Protein AF-A0A8T3YQF3-F1 (afdb_monomer_lite)

Secondary structure (DSSP, 8-state):
------------SS-HHHHHHHHHHHHHT---PPPEEEEE--SB--TT-EEEEEEEEESPPTT-EEEEEEEPPTTEEEEEEEEESBSS-GGGSEEEEETTEEEEEEEBSSSEEEEEEEEEE-TT--SEEEEEEEEEETTEEEEEEEEEE-S-------------------------------THHHHHHHHHHHHHHHHHHHHH-TT--------------

Structure (mmCIF, N/CA/C/O backbone):
data_AF-A0A8T3YQF3-F1
#
_entry.id   AF-A0A8T3YQF3-F1
#
loop_
_atom_site.group_PDB
_atom_site.id
_atom_site.type_symbol
_atom_site.label_atom_id
_atom_site.label_alt_id
_atom_site.label_comp_id
_atom_site.label_asym_id
_atom_site.label_entity_id
_atom_site.label_seq_id
_atom_site.pdbx_PDB_ins_code
_atom_site.Cartn_x
_atom_site.Cartn_y
_atom_site.Cartn_z
_atom_site.occupancy
_atom_site.B_iso_or_equiv
_atom_site.auth_seq_id
_atom_site.auth_comp_id
_atom_site.auth_asym_id
_atom_site.auth_atom_id
_atom_site.pdbx_PDB_model_num
ATOM 1 N N . MET A 1 1 ? -67.983 -4.509 59.372 1.00 41.62 1 MET A N 1
ATOM 2 C CA . MET A 1 1 ? -67.754 -4.042 57.983 1.00 41.62 1 MET A CA 1
ATOM 3 C C . MET A 1 1 ? -66.301 -4.308 57.618 1.00 41.62 1 MET A C 1
ATOM 5 O O . MET A 1 1 ? -65.417 -3.648 58.146 1.00 41.62 1 MET A O 1
ATOM 9 N N . ASN A 1 2 ? -66.063 -5.339 56.804 1.00 38.28 2 ASN A N 1
ATOM 10 C CA . ASN A 1 2 ? -64.730 -5.829 56.442 1.00 38.28 2 ASN A CA 1
ATOM 11 C C . ASN A 1 2 ? -64.135 -4.989 55.302 1.00 38.28 2 ASN A C 1
ATOM 13 O O . ASN A 1 2 ? -64.763 -4.847 54.256 1.00 38.28 2 ASN A O 1
ATOM 17 N N . LYS A 1 3 ? -62.929 -4.442 55.498 1.00 48.72 3 LYS A N 1
ATOM 18 C CA . LYS A 1 3 ? -62.150 -3.764 54.451 1.00 48.72 3 LYS A CA 1
ATOM 19 C C . LYS A 1 3 ? -61.110 -4.728 53.886 1.00 48.72 3 LYS A C 1
ATOM 21 O O . LYS A 1 3 ? -60.060 -4.941 54.485 1.00 48.72 3 LYS A O 1
ATOM 26 N N . THR A 1 4 ? -61.402 -5.278 52.717 1.00 52.03 4 THR A N 1
ATOM 27 C CA . THR A 1 4 ? -60.487 -6.119 51.941 1.00 52.03 4 THR A CA 1
ATOM 28 C C . THR A 1 4 ? -59.467 -5.223 51.232 1.00 52.03 4 THR A C 1
ATOM 30 O O . THR A 1 4 ? -59.795 -4.512 50.287 1.00 52.03 4 THR A O 1
ATOM 33 N N . GLN A 1 5 ? -58.225 -5.212 51.718 1.00 51.28 5 GLN A N 1
ATOM 34 C CA . GLN A 1 5 ? -57.096 -4.525 51.086 1.00 51.28 5 GLN A CA 1
ATOM 35 C C . GLN A 1 5 ? -56.577 -5.373 49.914 1.00 51.28 5 GLN A C 1
ATOM 37 O O . GLN A 1 5 ? -55.831 -6.330 50.117 1.00 51.28 5 GLN A O 1
ATOM 42 N N . GLN A 1 6 ? -56.970 -5.037 48.683 1.00 48.12 6 GLN A N 1
ATOM 43 C CA . GLN A 1 6 ? -56.353 -5.595 47.477 1.00 48.12 6 GLN A CA 1
ATOM 44 C C . GLN A 1 6 ? -54.963 -4.983 47.278 1.00 48.12 6 GLN A C 1
ATOM 46 O O . GLN A 1 6 ? -54.799 -3.858 46.807 1.00 48.12 6 GLN A O 1
ATOM 51 N N . LYS A 1 7 ? -53.942 -5.750 47.650 1.00 49.69 7 LYS A N 1
ATOM 52 C CA . LYS A 1 7 ? -52.535 -5.450 47.393 1.00 49.69 7 LYS A CA 1
ATOM 53 C C . LYS A 1 7 ? -52.233 -5.834 45.935 1.00 49.69 7 LYS A C 1
ATOM 55 O O . LYS A 1 7 ? -51.906 -6.984 45.661 1.00 49.69 7 LYS A O 1
ATOM 60 N N . LEU A 1 8 ? -52.388 -4.897 44.992 1.00 47.47 8 LEU A N 1
ATOM 61 C CA . LEU A 1 8 ? -51.958 -5.098 43.600 1.00 47.47 8 LEU A CA 1
ATOM 62 C C . LEU A 1 8 ? -50.426 -5.176 43.549 1.00 47.47 8 LEU A C 1
ATOM 64 O O . LEU A 1 8 ? -49.725 -4.164 43.555 1.00 47.47 8 LEU A O 1
ATOM 68 N N . GLY A 1 9 ? -49.906 -6.400 43.529 1.00 47.50 9 GLY A N 1
ATOM 69 C CA . GLY A 1 9 ? -48.505 -6.678 43.257 1.00 47.50 9 GLY A CA 1
ATOM 70 C C . GLY A 1 9 ? -48.204 -6.491 41.773 1.00 47.50 9 GLY A C 1
ATOM 71 O O . GLY A 1 9 ? -48.354 -7.426 40.996 1.00 47.50 9 GLY A O 1
ATOM 72 N N . PHE A 1 10 ? -47.727 -5.308 41.383 1.00 50.53 10 PHE A N 1
ATOM 73 C CA . PHE A 1 10 ? -47.028 -5.109 40.108 1.00 50.53 10 PHE A CA 1
ATOM 74 C C . PHE A 1 10 ? -45.610 -5.683 40.218 1.00 50.53 10 PHE A C 1
ATOM 76 O O . PHE A 1 10 ? -44.610 -4.968 40.250 1.00 50.53 10 PHE A O 1
ATOM 83 N N . ALA A 1 11 ? -45.522 -7.004 40.348 1.00 47.44 11 ALA A N 1
ATOM 84 C CA . ALA A 1 11 ? -44.266 -7.709 40.206 1.00 47.44 11 ALA A CA 1
ATOM 85 C C . ALA A 1 11 ? -43.885 -7.707 38.719 1.00 47.44 11 ALA A C 1
ATOM 87 O O . ALA A 1 11 ? -44.471 -8.426 37.921 1.00 47.44 11 ALA A O 1
ATOM 88 N N . SER A 1 12 ? -42.891 -6.884 38.369 1.00 55.56 12 SER A N 1
ATOM 89 C CA . SER A 1 12 ? -41.853 -7.248 37.396 1.00 55.56 12 SER A CA 1
ATOM 90 C C . SER A 1 12 ? -42.368 -7.856 36.076 1.00 55.56 12 SER A C 1
ATOM 92 O O . SER A 1 12 ? -42.046 -8.993 35.743 1.00 55.56 12 SER A O 1
ATOM 94 N N . LEU A 1 13 ? -43.139 -7.091 35.300 1.00 55.72 13 LEU A N 1
ATOM 95 C CA . LEU A 1 13 ? -43.677 -7.536 34.002 1.00 55.72 13 LEU A CA 1
ATOM 96 C C . LEU A 1 13 ? -42.639 -7.632 32.873 1.00 55.72 13 LEU A C 1
ATOM 98 O O . LEU A 1 13 ? -42.961 -8.120 31.795 1.00 55.72 13 LEU A O 1
ATOM 102 N N . PHE A 1 14 ? -41.394 -7.221 33.112 1.00 53.16 14 PHE A N 1
ATOM 103 C CA . PHE A 1 14 ? -40.298 -7.499 32.192 1.00 53.16 14 PHE A CA 1
ATOM 104 C C . PHE A 1 14 ? -39.447 -8.618 32.776 1.00 53.16 14 PHE A C 1
ATOM 106 O O . PHE A 1 14 ? -38.825 -8.421 33.827 1.00 53.16 14 PHE A O 1
ATOM 113 N N . PRO A 1 15 ? -39.411 -9.802 32.142 1.00 59.16 15 PRO A N 1
ATOM 114 C CA . PRO A 1 15 ? -38.512 -10.839 32.595 1.00 59.16 15 PRO A CA 1
ATOM 115 C C . PRO A 1 15 ? -37.093 -10.281 32.465 1.00 59.16 15 PRO A C 1
ATOM 117 O O . PRO A 1 15 ? -36.740 -9.685 31.449 1.00 59.16 15 PRO A O 1
ATOM 120 N N . LYS A 1 16 ? -36.276 -10.431 33.513 1.00 60.66 16 LYS A N 1
ATOM 121 C CA . LYS A 1 16 ? -34.880 -9.948 33.538 1.00 60.66 16 LYS A CA 1
ATOM 122 C C . LYS A 1 16 ? -34.076 -10.427 32.315 1.00 60.66 16 LYS A C 1
ATOM 124 O O . LYS A 1 16 ? -33.127 -9.763 31.910 1.00 60.66 16 LYS A O 1
ATOM 129 N N . SER A 1 17 ? -34.501 -11.532 31.699 1.00 61.09 17 SER A N 1
ATOM 130 C CA . SER A 1 17 ? -33.972 -12.053 30.439 1.00 61.09 17 SER A CA 1
ATOM 131 C C . SER A 1 17 ? -34.161 -11.113 29.243 1.00 61.09 17 SER A C 1
ATOM 133 O O . SER A 1 17 ? -33.291 -11.081 28.385 1.00 61.09 17 SER A O 1
ATOM 135 N N . LEU A 1 18 ? -35.224 -10.303 29.184 1.00 68.69 18 LEU A N 1
ATOM 136 C CA . LEU A 1 18 ? -35.470 -9.388 28.063 1.00 68.69 18 LEU A CA 1
ATOM 137 C C . LEU A 1 18 ? -34.519 -8.184 28.086 1.00 68.69 18 LEU A C 1
ATOM 139 O O . LEU A 1 18 ? -34.015 -7.777 27.044 1.00 68.69 18 LEU A O 1
ATOM 143 N N . ILE A 1 19 ? -34.213 -7.660 29.278 1.00 68.06 19 ILE A N 1
ATOM 144 C CA . ILE A 1 19 ? -33.204 -6.603 29.455 1.00 68.06 19 ILE A CA 1
ATOM 145 C C . ILE A 1 19 ? -31.811 -7.156 29.133 1.00 68.06 19 ILE A C 1
ATOM 147 O O . ILE A 1 19 ? -31.051 -6.509 28.417 1.00 68.06 19 ILE A O 1
ATOM 151 N N . ALA A 1 20 ? -31.497 -8.373 29.590 1.00 69.94 20 ALA A N 1
ATOM 152 C CA . ALA A 1 20 ? -30.239 -9.036 29.252 1.00 69.94 20 ALA A CA 1
ATOM 153 C C . ALA A 1 20 ? -30.100 -9.270 27.734 1.00 69.94 20 ALA A C 1
ATOM 155 O O . ALA A 1 20 ? -29.054 -8.960 27.171 1.00 69.94 20 ALA A O 1
ATOM 156 N N . SER A 1 21 ? -31.158 -9.720 27.048 1.00 70.38 21 SER A N 1
ATOM 157 C CA . SER A 1 21 ? -31.158 -9.875 25.587 1.00 70.38 21 SER A CA 1
ATOM 158 C C . SER A 1 21 ? -30.990 -8.551 24.845 1.00 70.38 21 SER A C 1
ATOM 160 O O . SER A 1 21 ? -30.268 -8.518 23.854 1.00 70.38 21 SER A O 1
ATOM 162 N N . LEU A 1 22 ? -31.604 -7.459 25.311 1.00 71.94 22 LEU A N 1
ATOM 163 C CA . LEU A 1 22 ? -31.463 -6.151 24.665 1.00 71.94 22 LEU A CA 1
ATOM 164 C C . LEU A 1 22 ? -30.037 -5.598 24.806 1.00 71.94 22 LEU A C 1
ATOM 166 O O . LEU A 1 22 ? -29.499 -5.034 23.859 1.00 71.94 22 LEU A O 1
ATOM 170 N N . VAL A 1 23 ? -29.407 -5.801 25.968 1.00 71.94 23 VAL A N 1
ATOM 171 C CA . VAL A 1 23 ? -28.010 -5.408 26.208 1.00 71.94 23 VAL A CA 1
ATOM 172 C C . VAL A 1 23 ? -27.056 -6.248 25.358 1.00 71.94 23 VAL A C 1
ATOM 174 O O . VAL A 1 23 ? -26.170 -5.687 24.724 1.00 71.94 23 VAL A O 1
ATOM 177 N N . VAL A 1 24 ? -27.264 -7.565 25.260 1.00 70.06 24 VAL A N 1
ATOM 178 C CA . VAL A 1 24 ? -26.459 -8.434 24.382 1.00 70.06 24 VAL A CA 1
ATOM 179 C C . VAL A 1 24 ? -26.627 -8.051 22.907 1.00 70.06 24 VAL A C 1
ATOM 181 O O . VAL A 1 24 ? -25.637 -8.003 22.183 1.00 70.06 24 VAL A O 1
ATOM 184 N N . LEU A 1 25 ? -27.840 -7.707 22.462 1.00 69.69 25 LEU A N 1
ATOM 185 C CA . LEU A 1 25 ? -28.097 -7.264 21.086 1.00 69.69 25 LEU A CA 1
ATOM 186 C C . LEU A 1 25 ? -27.442 -5.904 20.779 1.00 69.69 25 LEU A C 1
ATOM 188 O O . LEU A 1 25 ? -26.914 -5.712 19.688 1.00 69.69 25 LEU A O 1
ATOM 192 N N . LEU A 1 26 ? -27.432 -4.979 21.745 1.00 61.78 26 LEU A N 1
ATOM 193 C CA . LEU A 1 26 ? -26.769 -3.677 21.614 1.00 61.78 26 LEU A CA 1
ATOM 194 C C . LEU A 1 26 ? -25.237 -3.812 21.589 1.00 61.78 26 LEU A C 1
ATOM 196 O O . LEU A 1 26 ? -24.573 -3.092 20.850 1.00 61.78 26 LEU A O 1
ATOM 200 N N . ILE A 1 27 ? -24.685 -4.765 22.347 1.00 60.88 27 ILE A N 1
ATOM 201 C CA . ILE A 1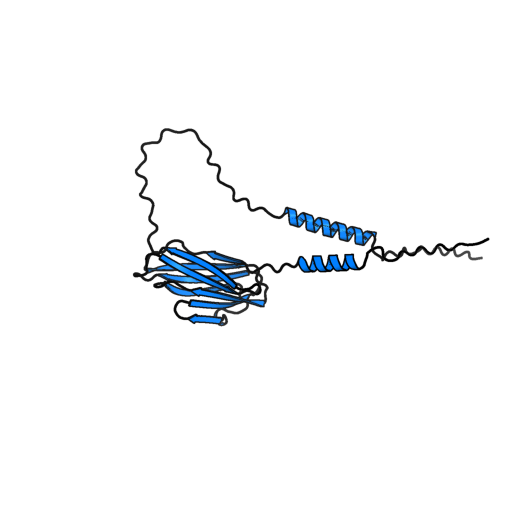 27 ? -23.256 -5.109 22.313 1.00 60.88 27 ILE A CA 1
ATOM 202 C C . ILE A 1 27 ? -22.892 -5.768 20.972 1.00 60.88 27 ILE A C 1
ATOM 204 O O . ILE A 1 27 ? -21.849 -5.451 20.408 1.00 60.88 27 ILE A O 1
ATOM 208 N N . LEU A 1 28 ? -23.764 -6.613 20.407 1.00 56.97 28 LEU A N 1
ATOM 209 C CA . LEU A 1 28 ? -23.565 -7.203 19.074 1.00 56.97 28 LEU A CA 1
ATOM 210 C C . LEU A 1 28 ? -23.638 -6.175 17.931 1.00 56.97 28 LEU A C 1
ATOM 212 O O . LEU A 1 28 ? -23.048 -6.401 16.878 1.00 56.97 28 LEU A O 1
ATOM 216 N N . ALA A 1 29 ? -24.349 -5.059 18.118 1.00 56.66 29 ALA A N 1
ATOM 217 C CA . ALA A 1 29 ? -24.485 -4.011 17.106 1.00 56.66 29 ALA A CA 1
ATOM 218 C C . ALA A 1 29 ? -23.262 -3.080 17.011 1.00 56.66 29 ALA A C 1
ATOM 220 O O . ALA A 1 29 ? -23.131 -2.354 16.027 1.00 56.66 29 ALA A O 1
ATOM 221 N N . MET A 1 30 ? -22.335 -3.125 17.977 1.00 56.22 30 MET A N 1
ATOM 222 C CA . MET A 1 30 ? -21.026 -2.464 17.877 1.00 56.22 30 MET A CA 1
ATOM 223 C C . MET A 1 30 ? -20.060 -3.298 17.026 1.00 56.22 30 MET A C 1
ATOM 225 O O . MET A 1 30 ? -18.940 -3.588 17.444 1.00 56.22 30 MET A O 1
ATOM 229 N N . ALA A 1 31 ? -20.510 -3.733 15.846 1.00 54.44 31 ALA A N 1
ATOM 230 C CA . ALA A 1 31 ? -19.662 -4.437 14.900 1.00 54.44 31 ALA A CA 1
ATOM 231 C C . ALA A 1 31 ? -18.450 -3.549 14.599 1.00 54.44 31 ALA A C 1
ATOM 233 O O . ALA A 1 31 ? -18.588 -2.475 14.012 1.00 54.44 31 ALA A O 1
ATOM 234 N N . ALA A 1 32 ? -17.273 -3.981 15.053 1.00 58.56 32 ALA A N 1
ATOM 235 C CA . ALA A 1 32 ? -16.017 -3.360 14.685 1.00 58.56 32 ALA A CA 1
ATOM 236 C C . ALA A 1 32 ? -15.948 -3.370 13.155 1.00 58.56 32 ALA A C 1
ATOM 238 O O . ALA A 1 32 ? -15.904 -4.434 12.538 1.00 58.56 32 ALA A O 1
ATOM 239 N N . SER A 1 33 ? -16.015 -2.194 12.534 1.00 60.22 33 SER A N 1
ATOM 240 C CA . SER A 1 33 ? -15.771 -2.077 11.103 1.00 60.22 33 SER A CA 1
ATOM 241 C C . SER A 1 33 ? -14.358 -2.580 10.843 1.00 60.22 33 SER A C 1
ATOM 243 O O . SER A 1 33 ? -13.407 -2.066 11.437 1.00 60.22 33 SER A O 1
ATOM 245 N N . ALA A 1 34 ? -14.226 -3.613 10.013 1.00 73.31 34 ALA A N 1
ATOM 246 C CA . ALA A 1 34 ? -12.915 -4.093 9.621 1.00 73.31 34 ALA A CA 1
ATOM 247 C C . ALA A 1 34 ? -12.191 -3.027 8.802 1.00 73.31 34 ALA A C 1
ATOM 249 O O . ALA A 1 34 ? -12.837 -2.309 8.025 1.00 73.31 34 ALA A O 1
ATOM 250 N N . ALA A 1 35 ? -10.870 -2.913 8.970 1.00 84.31 35 ALA A N 1
ATOM 251 C CA . ALA A 1 35 ? -10.117 -1.983 8.157 1.00 84.31 35 ALA A CA 1
ATOM 252 C C . ALA A 1 35 ? -10.253 -2.423 6.697 1.00 84.31 35 ALA A C 1
ATOM 254 O O . ALA A 1 35 ? -9.947 -3.555 6.325 1.00 84.31 35 ALA A O 1
ATOM 255 N N . THR A 1 36 ? -10.765 -1.527 5.866 1.00 89.62 36 THR A N 1
ATOM 256 C CA . THR A 1 36 ? -10.887 -1.742 4.429 1.00 89.62 36 THR A CA 1
ATOM 257 C C . THR A 1 36 ? -9.743 -1.020 3.750 1.00 89.62 36 THR A C 1
ATOM 259 O O . THR A 1 36 ? -9.543 0.176 3.971 1.00 89.62 36 THR A O 1
ATOM 262 N N . VAL A 1 37 ? -9.004 -1.745 2.917 1.00 94.19 37 VAL A N 1
ATOM 263 C CA . VAL A 1 37 ? -7.913 -1.201 2.112 1.00 94.19 37 VAL A CA 1
ATOM 264 C C . VAL A 1 37 ? -8.346 -1.202 0.656 1.00 94.19 37 VAL A C 1
ATOM 266 O O . VAL A 1 37 ? -8.760 -2.227 0.120 1.00 94.19 37 VAL A O 1
ATOM 269 N N . SER A 1 38 ? -8.233 -0.047 0.011 1.00 95.50 38 SER A N 1
ATOM 270 C CA . SER A 1 38 ? -8.397 0.092 -1.434 1.00 95.50 38 SER A CA 1
ATOM 271 C C . SER A 1 38 ? -7.085 0.555 -2.050 1.00 95.50 38 SER A C 1
ATOM 273 O O . SER A 1 38 ? -6.432 1.459 -1.526 1.00 95.50 38 SER A O 1
ATOM 275 N N . ARG A 1 39 ? -6.686 -0.080 -3.151 1.00 97.12 39 ARG A N 1
ATOM 276 C CA . ARG A 1 39 ? -5.462 0.242 -3.884 1.00 97.12 39 ARG A CA 1
ATOM 277 C C . ARG A 1 39 ? -5.806 0.935 -5.200 1.00 97.12 39 ARG A C 1
ATOM 279 O O . ARG A 1 39 ? -6.660 0.472 -5.952 1.00 97.12 39 ARG A O 1
ATOM 286 N N . SER A 1 40 ? -5.087 2.010 -5.497 1.00 97.94 40 SER A N 1
ATOM 287 C CA . SER A 1 40 ? -5.029 2.648 -6.809 1.00 97.94 40 SER A CA 1
ATOM 288 C C . SER A 1 40 ? -3.612 2.529 -7.359 1.00 97.94 40 SER A C 1
ATOM 290 O O . SER A 1 40 ? -2.649 2.884 -6.679 1.00 97.94 40 SER A O 1
ATOM 292 N N . ALA A 1 41 ? -3.483 2.008 -8.575 1.00 97.19 41 ALA A N 1
ATOM 293 C CA . ALA A 1 41 ? -2.219 1.854 -9.281 1.00 97.19 41 ALA A CA 1
ATOM 294 C C . ALA A 1 41 ? -2.450 2.042 -10.791 1.00 97.19 41 ALA A C 1
ATOM 296 O O . ALA A 1 41 ? -3.543 1.745 -11.283 1.00 97.19 41 ALA A O 1
ATOM 297 N N . PRO A 1 42 ? -1.453 2.527 -11.549 1.00 96.38 42 PRO A N 1
ATOM 298 C CA . PRO A 1 42 ? -1.548 2.589 -13.000 1.00 96.38 42 PRO A CA 1
ATOM 299 C C . PRO A 1 42 ? -1.631 1.180 -13.587 1.00 96.38 42 PRO A C 1
ATOM 301 O O . PRO A 1 42 ? -0.937 0.269 -13.151 1.00 96.38 42 PRO A O 1
ATOM 304 N N . GLN A 1 43 ? -2.454 1.015 -14.619 1.00 95.12 43 GLN A N 1
ATOM 305 C CA . GLN A 1 43 ? -2.584 -0.261 -15.325 1.00 95.12 43 GLN A CA 1
ATOM 306 C C . GLN A 1 43 ? -1.400 -0.528 -16.274 1.00 95.12 43 GLN A C 1
ATOM 308 O O . GLN A 1 43 ? -1.037 -1.680 -16.511 1.00 95.12 43 GLN A O 1
ATOM 313 N N . TYR A 1 44 ? -0.795 0.541 -16.803 1.00 94.88 44 TYR A N 1
ATOM 314 C CA . TYR A 1 44 ? 0.307 0.499 -17.764 1.00 94.88 44 TYR A CA 1
ATOM 315 C C . TYR A 1 44 ? 1.389 1.503 -17.373 1.00 94.88 44 TYR A C 1
ATOM 317 O O . TYR A 1 44 ? 1.069 2.639 -17.013 1.00 94.88 44 TYR A O 1
ATOM 325 N N . ILE A 1 45 ? 2.652 1.101 -17.492 1.00 95.44 45 ILE A N 1
ATOM 326 C CA . ILE A 1 45 ? 3.834 1.954 -17.339 1.00 95.44 45 ILE A CA 1
ATOM 327 C C . ILE A 1 45 ? 4.871 1.538 -18.378 1.00 95.44 45 ILE A C 1
ATOM 329 O O . ILE A 1 45 ? 5.063 0.356 -18.622 1.00 95.44 45 ILE A O 1
ATOM 333 N N . LEU A 1 46 ? 5.581 2.496 -18.966 1.00 93.88 46 LEU A N 1
ATOM 334 C CA . LEU A 1 46 ? 6.723 2.191 -19.828 1.00 93.88 46 LEU A CA 1
ATOM 335 C C . LEU A 1 46 ? 7.960 1.800 -18.998 1.00 93.88 46 LEU A C 1
ATOM 337 O O . LEU A 1 46 ? 8.240 2.466 -17.997 1.00 93.88 46 LEU A O 1
ATOM 341 N N . PRO A 1 47 ? 8.746 0.795 -19.421 1.00 95.56 47 PRO A N 1
ATOM 342 C CA . PRO A 1 47 ? 10.078 0.560 -18.868 1.00 95.56 47 PRO A CA 1
ATOM 343 C C . PRO A 1 47 ? 10.924 1.846 -18.879 1.00 95.56 47 PRO A C 1
ATOM 345 O O . PRO A 1 47 ? 10.902 2.603 -19.848 1.00 95.56 47 PRO A O 1
ATOM 348 N N . GLY A 1 48 ? 11.640 2.118 -17.788 1.00 94.75 48 GLY A N 1
ATOM 349 C CA . GLY A 1 48 ? 12.395 3.356 -17.553 1.00 94.75 48 GLY A CA 1
ATOM 350 C C . GLY A 1 48 ? 11.599 4.497 -16.903 1.00 94.75 48 GLY A C 1
ATOM 351 O O . GLY A 1 48 ? 12.194 5.501 -16.516 1.00 94.75 48 GLY A O 1
ATOM 352 N N . ASN A 1 49 ? 10.277 4.363 -16.745 1.00 96.94 49 ASN A N 1
ATOM 353 C CA . ASN A 1 49 ? 9.437 5.390 -16.126 1.00 96.94 49 ASN A CA 1
ATOM 354 C C . ASN A 1 49 ? 9.044 5.049 -14.683 1.00 96.94 49 ASN A C 1
ATOM 356 O O . ASN A 1 49 ? 9.161 3.916 -14.209 1.00 96.94 49 ASN A O 1
ATOM 360 N N . SER A 1 50 ? 8.543 6.069 -13.980 1.00 97.75 50 SER A N 1
ATOM 361 C CA . SER A 1 50 ? 8.012 5.931 -12.625 1.00 97.75 50 SER A CA 1
ATOM 362 C C . SER A 1 50 ? 6.487 5.833 -12.589 1.00 97.75 50 SER A C 1
ATOM 364 O O . SER A 1 50 ? 5.786 6.480 -13.366 1.00 97.75 50 SER A O 1
ATOM 366 N N . GLY A 1 51 ? 5.980 5.050 -11.641 1.00 97.44 51 GLY A N 1
ATOM 367 C CA . GLY A 1 51 ? 4.570 4.939 -11.287 1.00 97.44 51 GLY A CA 1
ATOM 368 C C . GLY A 1 51 ? 4.301 5.361 -9.850 1.00 97.44 51 GLY A C 1
ATOM 369 O O . GLY A 1 51 ? 5.222 5.532 -9.052 1.00 97.44 51 GLY A O 1
ATOM 370 N N . THR A 1 52 ? 3.023 5.515 -9.510 1.00 98.50 52 THR A N 1
ATOM 371 C CA . THR A 1 52 ? 2.566 5.792 -8.141 1.00 98.50 52 THR A CA 1
ATOM 372 C C . THR A 1 52 ? 1.510 4.775 -7.740 1.00 98.50 52 THR A C 1
ATOM 374 O O . THR A 1 52 ? 0.591 4.511 -8.512 1.00 98.50 52 THR A O 1
ATOM 377 N N . VAL A 1 53 ? 1.636 4.217 -6.540 1.00 98.62 53 VAL A N 1
ATOM 378 C CA . VAL A 1 53 ? 0.597 3.404 -5.903 1.00 98.62 53 VAL A CA 1
ATOM 379 C C . VAL A 1 53 ? 0.104 4.133 -4.667 1.00 98.62 53 VAL A C 1
ATOM 381 O O . VAL A 1 53 ? 0.903 4.622 -3.867 1.00 98.62 53 VAL A O 1
ATOM 384 N N . THR A 1 54 ? -1.213 4.178 -4.503 1.00 98.62 54 THR A N 1
ATOM 385 C CA . THR A 1 54 ? -1.875 4.761 -3.338 1.00 98.62 54 THR A CA 1
ATOM 386 C C . THR A 1 54 ? -2.798 3.731 -2.709 1.00 98.62 54 THR A C 1
ATOM 388 O O . THR A 1 54 ? -3.678 3.189 -3.375 1.00 98.62 54 THR A O 1
ATOM 391 N N . PHE A 1 55 ? -2.627 3.500 -1.413 1.00 98.38 55 PHE A N 1
ATOM 392 C CA . PHE A 1 55 ? -3.565 2.766 -0.579 1.00 98.38 55 PHE A CA 1
ATOM 393 C C . PHE A 1 55 ? -4.382 3.750 0.239 1.00 98.38 55 PHE A C 1
ATOM 395 O O . PHE A 1 55 ? -3.811 4.502 1.028 1.00 98.38 55 PHE A O 1
ATOM 402 N N . ALA A 1 56 ? -5.700 3.719 0.081 1.00 97.69 56 ALA A N 1
ATOM 403 C CA . ALA A 1 56 ? -6.625 4.370 0.996 1.00 97.69 56 ALA A CA 1
ATOM 404 C C . ALA A 1 56 ? -7.153 3.324 1.981 1.00 97.69 56 ALA A C 1
ATOM 406 O O . ALA A 1 56 ? -7.767 2.333 1.573 1.00 97.69 56 ALA A O 1
ATOM 407 N N . ILE A 1 57 ? -6.878 3.547 3.265 1.00 95.75 57 ILE A N 1
ATOM 408 C CA . ILE A 1 57 ? -7.260 2.671 4.367 1.00 95.75 57 ILE A CA 1
ATOM 409 C C . ILE A 1 57 ? -8.340 3.379 5.183 1.00 95.75 57 ILE A C 1
ATOM 411 O O . ILE A 1 57 ? -8.175 4.536 5.566 1.00 95.75 57 ILE A O 1
ATOM 415 N N . THR A 1 58 ? -9.446 2.693 5.446 1.00 94.06 58 THR A N 1
ATOM 416 C CA . THR A 1 58 ? -10.593 3.209 6.213 1.00 94.06 58 THR A CA 1
ATOM 417 C C . THR A 1 58 ? -11.041 2.193 7.251 1.00 94.06 58 THR A C 1
ATOM 419 O O . THR A 1 58 ? -10.848 1.001 7.038 1.00 94.06 58 THR A O 1
ATOM 422 N N . GLY A 1 59 ? -11.684 2.628 8.334 1.00 90.31 59 GLY A N 1
ATOM 423 C CA . GLY A 1 59 ? -12.157 1.732 9.397 1.00 90.31 59 GLY A CA 1
ATOM 424 C C . GLY A 1 59 ? -11.072 1.347 10.406 1.00 90.31 59 GLY A C 1
ATOM 425 O O . GLY A 1 59 ? -11.251 0.396 11.164 1.00 90.31 59 GLY A O 1
ATOM 426 N N . LEU A 1 60 ? -9.954 2.078 10.423 1.00 90.44 60 LEU A N 1
ATOM 427 C CA . LEU A 1 60 ? -8.986 2.010 11.520 1.00 90.44 60 LEU A CA 1
ATOM 428 C C . LEU A 1 60 ? -9.628 2.608 12.776 1.00 90.44 60 LEU A C 1
ATOM 430 O O . LEU A 1 60 ? -10.503 3.456 12.657 1.00 90.44 60 LEU A O 1
ATOM 434 N N . ALA A 1 61 ? -9.219 2.201 13.977 1.00 88.25 61 ALA A N 1
ATOM 435 C CA . ALA A 1 61 ? -9.492 3.027 15.152 1.00 88.25 61 ALA A CA 1
ATOM 436 C C . ALA A 1 61 ? -8.256 3.867 15.482 1.00 88.25 61 ALA A C 1
ATOM 438 O O . ALA A 1 61 ? -7.124 3.377 15.453 1.00 88.25 61 ALA A O 1
ATOM 439 N N . GLY A 1 62 ? -8.464 5.136 15.833 1.00 91.88 62 GLY A N 1
ATOM 440 C CA . GLY A 1 62 ? -7.372 6.007 16.256 1.00 91.88 62 GLY A CA 1
ATOM 441 C C . GLY A 1 62 ? -6.586 5.400 17.426 1.00 91.88 62 GLY A C 1
ATOM 442 O O . GLY A 1 62 ? -7.137 5.125 18.488 1.00 91.88 62 GLY A O 1
ATOM 443 N N . GLY A 1 63 ? -5.273 5.238 17.258 1.00 91.31 63 GLY A N 1
ATOM 444 C CA . GLY A 1 63 ? -4.391 4.584 18.229 1.00 91.31 63 GLY A CA 1
ATOM 445 C C . GLY A 1 63 ? -4.091 3.112 17.955 1.00 91.31 63 GLY A C 1
ATOM 446 O O . GLY A 1 63 ? -3.273 2.555 18.679 1.00 91.31 63 GLY A O 1
ATOM 447 N N . GLU A 1 64 ? -4.690 2.501 16.933 1.00 90.44 64 GLU A N 1
ATOM 448 C CA . GLU A 1 64 ? -4.343 1.144 16.500 1.00 90.44 64 GLU A CA 1
ATOM 449 C C . GLU A 1 64 ? -3.124 1.152 15.567 1.00 90.44 64 GLU A C 1
ATOM 451 O O . GLU A 1 64 ? -2.972 2.049 14.733 1.00 90.44 64 GLU A O 1
ATOM 456 N N . GLU A 1 65 ? -2.252 0.150 15.715 1.00 93.50 65 GLU A N 1
ATOM 457 C CA . GLU A 1 65 ? -1.144 -0.094 14.785 1.00 93.50 65 GLU A CA 1
ATOM 458 C C . GLU A 1 65 ? -1.681 -0.782 13.525 1.00 93.50 65 GLU A C 1
ATOM 460 O O . GLU A 1 65 ? -2.432 -1.756 13.599 1.00 93.50 65 GLU A O 1
ATOM 465 N N . PHE A 1 66 ? -1.284 -0.268 12.365 1.00 95.25 66 PHE A N 1
ATOM 466 C CA . PHE A 1 66 ? -1.563 -0.846 11.061 1.00 95.25 66 PHE A CA 1
ATOM 467 C C . PHE A 1 66 ? -0.247 -1.164 10.360 1.00 95.25 66 PHE A C 1
ATOM 469 O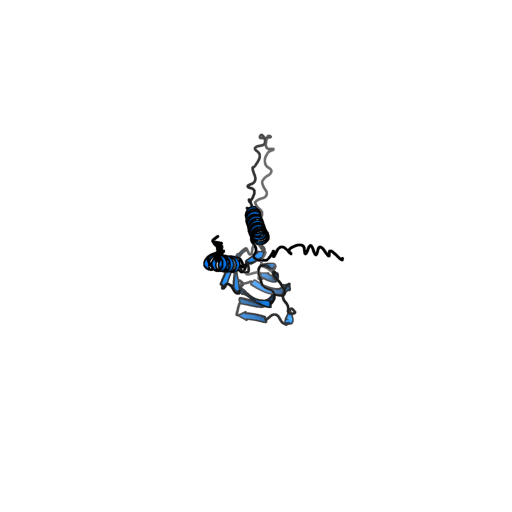 O . PHE A 1 66 ? 0.659 -0.326 10.311 1.00 95.25 66 PHE A O 1
ATOM 476 N N . THR A 1 67 ? -0.162 -2.357 9.774 1.00 96.56 67 THR A N 1
ATOM 477 C CA . THR A 1 67 ? 1.011 -2.800 9.020 1.00 96.56 67 THR A CA 1
ATOM 478 C C . THR A 1 67 ? 0.612 -3.173 7.603 1.00 96.56 67 THR A C 1
ATOM 480 O O . THR A 1 67 ? -0.295 -3.979 7.404 1.00 96.56 67 THR A O 1
ATOM 483 N N . LEU A 1 68 ? 1.343 -2.646 6.621 1.00 97.56 68 LEU A N 1
ATOM 484 C CA . LEU A 1 68 ? 1.260 -3.049 5.220 1.00 97.56 68 LEU A CA 1
ATOM 485 C C . LEU A 1 68 ? 2.641 -3.474 4.733 1.00 97.56 68 LEU A C 1
ATOM 487 O O . LEU A 1 68 ? 3.623 -2.773 4.963 1.00 97.56 68 LEU A O 1
ATOM 491 N N . GLU A 1 69 ? 2.705 -4.607 4.049 1.00 98.06 69 GLU A N 1
ATOM 492 C CA . GLU A 1 69 ? 3.878 -5.132 3.363 1.00 98.06 69 GLU A CA 1
ATOM 493 C C . GLU A 1 69 ? 3.574 -5.286 1.871 1.00 98.06 69 GLU A C 1
ATOM 495 O O . GLU A 1 69 ? 2.633 -5.973 1.495 1.00 98.06 69 GLU A O 1
ATOM 500 N N . GLU A 1 70 ? 4.383 -4.660 1.026 1.00 98.00 70 GLU A N 1
ATOM 501 C CA . GLU A 1 70 ? 4.313 -4.724 -0.428 1.00 98.00 70 GLU A CA 1
ATOM 502 C C . GLU A 1 70 ? 5.514 -5.498 -0.965 1.00 98.00 70 GLU A C 1
ATOM 504 O O . GLU A 1 70 ? 6.659 -5.111 -0.731 1.00 98.00 70 GLU A O 1
ATOM 509 N N . THR A 1 71 ? 5.271 -6.555 -1.736 1.00 98.50 71 THR A N 1
ATOM 510 C CA . THR A 1 71 ? 6.316 -7.217 -2.523 1.00 98.50 71 THR A CA 1
ATOM 511 C C . THR A 1 71 ? 6.274 -6.718 -3.957 1.00 98.50 71 THR A C 1
ATOM 513 O O . THR A 1 71 ? 5.289 -6.935 -4.663 1.00 98.50 71 THR A O 1
ATOM 516 N N . LEU A 1 72 ? 7.363 -6.077 -4.382 1.00 98.12 72 LEU A N 1
ATOM 517 C CA . LEU A 1 72 ? 7.524 -5.574 -5.742 1.00 98.12 72 LEU A CA 1
ATOM 518 C C . LEU A 1 72 ? 8.044 -6.674 -6.685 1.00 98.12 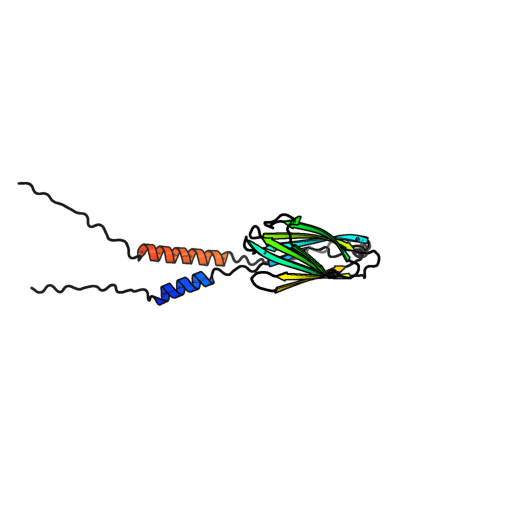72 LEU A C 1
ATOM 520 O O . LEU A 1 72 ? 8.846 -7.520 -6.259 1.00 98.12 72 LEU A O 1
ATOM 524 N N . PRO A 1 73 ? 7.629 -6.665 -7.964 1.00 97.69 73 PRO A N 1
ATOM 525 C CA . PRO A 1 73 ? 8.118 -7.614 -8.953 1.00 97.69 73 PRO A CA 1
ATOM 526 C C . PRO A 1 73 ? 9.572 -7.310 -9.343 1.00 97.69 73 PRO A C 1
ATOM 528 O O . PRO A 1 73 ? 10.104 -6.228 -9.084 1.00 97.69 73 PRO A O 1
ATOM 531 N N . SER A 1 74 ? 10.230 -8.277 -9.989 1.00 95.44 74 SER A N 1
ATOM 532 C CA . SER A 1 74 ? 11.585 -8.075 -10.516 1.00 95.44 74 SER A CA 1
ATOM 533 C C . SER A 1 74 ? 11.629 -6.897 -11.495 1.00 95.44 74 SER A C 1
ATOM 535 O O . SER A 1 74 ? 10.690 -6.685 -12.262 1.00 95.44 74 SER A O 1
ATOM 537 N N . GLY A 1 75 ? 12.721 -6.132 -11.468 1.00 95.12 75 GLY A N 1
ATOM 538 C CA . GLY A 1 75 ? 12.876 -4.932 -12.290 1.00 95.12 75 GLY A CA 1
ATOM 539 C C . GLY A 1 75 ? 12.114 -3.711 -11.768 1.00 95.12 75 GLY A C 1
ATOM 540 O O . GLY A 1 75 ? 12.175 -2.667 -12.402 1.00 95.12 75 GLY A O 1
ATOM 541 N N . VAL A 1 76 ? 11.433 -3.783 -10.618 1.00 98.06 76 VAL A N 1
ATOM 542 C CA . VAL A 1 76 ? 10.770 -2.624 -10.004 1.00 98.06 76 VAL A CA 1
ATOM 543 C C . VAL A 1 76 ? 11.465 -2.211 -8.713 1.00 98.06 76 VAL A C 1
ATOM 545 O O . VAL A 1 76 ? 11.745 -3.032 -7.842 1.00 98.06 76 VAL A O 1
ATOM 548 N N . THR A 1 77 ? 11.727 -0.911 -8.570 1.00 97.88 77 THR A N 1
ATOM 549 C CA . THR A 1 77 ? 12.382 -0.337 -7.388 1.00 97.88 77 THR A CA 1
ATOM 550 C C . THR A 1 77 ? 11.519 0.739 -6.746 1.00 97.88 77 THR A C 1
ATOM 552 O O . THR A 1 77 ? 11.136 1.703 -7.404 1.00 97.88 77 THR A O 1
ATOM 555 N N . LEU A 1 78 ? 11.273 0.623 -5.439 1.00 98.25 78 LEU A N 1
ATOM 556 C CA . LEU A 1 78 ? 10.637 1.681 -4.655 1.00 98.25 78 LEU A CA 1
ATOM 557 C C . LEU A 1 78 ? 11.543 2.916 -4.555 1.00 98.25 78 LEU A C 1
ATOM 559 O O . LEU A 1 78 ? 12.732 2.781 -4.261 1.00 98.25 78 LEU A O 1
ATOM 563 N N . LYS A 1 79 ? 10.985 4.114 -4.751 1.00 97.94 79 LYS A N 1
ATOM 564 C CA . LYS A 1 79 ? 11.731 5.382 -4.713 1.00 97.94 79 LYS A CA 1
ATOM 565 C C . LYS A 1 79 ? 11.386 6.221 -3.501 1.00 97.94 79 LYS A C 1
ATOM 567 O O . LYS A 1 79 ? 12.224 6.417 -2.625 1.00 97.94 79 LYS A O 1
ATOM 572 N N . THR A 1 80 ? 10.155 6.706 -3.432 1.00 97.88 80 THR A N 1
ATOM 573 C CA . THR A 1 80 ? 9.684 7.529 -2.317 1.00 97.88 80 THR A CA 1
ATOM 574 C C . THR A 1 80 ? 8.399 6.963 -1.753 1.00 97.88 80 THR A C 1
ATOM 576 O O . THR A 1 80 ? 7.677 6.237 -2.429 1.00 97.88 80 THR A O 1
ATOM 579 N N . TRP A 1 81 ? 8.112 7.297 -0.501 1.00 98.56 81 TRP A N 1
ATOM 580 C CA . TRP A 1 81 ? 6.846 6.975 0.135 1.00 98.56 81 TRP A CA 1
ATOM 581 C C . TRP A 1 81 ? 6.446 8.069 1.128 1.00 98.56 81 TRP A C 1
ATOM 583 O O . TRP A 1 81 ? 7.288 8.850 1.603 1.00 98.56 81 TRP A O 1
ATOM 593 N N . SER A 1 82 ? 5.154 8.122 1.426 1.00 98.25 82 SER A N 1
ATOM 594 C CA . SER A 1 82 ? 4.546 8.964 2.449 1.00 98.25 82 SER A CA 1
ATOM 595 C C . SER A 1 82 ? 3.335 8.265 3.055 1.00 98.25 82 SER A C 1
ATOM 597 O O . SER A 1 82 ? 2.633 7.510 2.382 1.00 98.25 82 SER A O 1
ATOM 599 N N . VAL A 1 83 ? 3.084 8.542 4.332 1.00 98.38 83 VAL A N 1
ATOM 600 C CA . VAL A 1 83 ? 1.848 8.157 5.012 1.00 98.38 83 VAL A CA 1
ATOM 601 C C . VAL A 1 83 ? 1.193 9.418 5.551 1.00 98.38 83 VAL A C 1
ATOM 603 O O . VAL A 1 83 ? 1.849 10.232 6.198 1.00 98.38 83 VAL A O 1
ATOM 606 N N . THR A 1 84 ? -0.099 9.579 5.294 1.00 98.12 84 THR A N 1
ATOM 607 C CA . THR A 1 84 ? -0.953 10.571 5.955 1.00 98.12 84 THR A CA 1
ATOM 608 C C . THR A 1 84 ? -1.959 9.861 6.850 1.00 98.12 84 THR A C 1
ATOM 610 O O . THR A 1 84 ? -2.389 8.753 6.536 1.00 98.12 84 THR A O 1
ATOM 613 N N . GLY A 1 85 ? -2.359 10.491 7.955 1.00 96.62 85 GLY A N 1
ATOM 614 C CA . GLY A 1 85 ? -3.244 9.857 8.942 1.00 96.62 85 GLY A CA 1
ATOM 615 C C . GLY A 1 85 ? -2.523 8.922 9.923 1.00 96.62 85 GLY A C 1
ATOM 616 O O . GLY A 1 85 ? -3.178 8.155 10.621 1.00 96.62 85 GLY A O 1
ATOM 617 N N . ALA A 1 86 ? -1.189 8.982 9.992 1.00 97.31 86 ALA A N 1
ATOM 618 C CA . ALA A 1 86 ? -0.420 8.434 11.109 1.00 97.31 86 ALA A CA 1
ATOM 619 C C . ALA A 1 86 ? -0.384 9.440 12.276 1.00 97.31 86 ALA A C 1
ATOM 621 O O . ALA A 1 86 ? -0.523 10.647 12.056 1.00 97.31 86 ALA A O 1
ATOM 622 N N . LYS A 1 87 ? -0.228 8.958 13.515 1.00 97.12 87 LYS A N 1
ATOM 623 C CA . LYS A 1 87 ? -0.000 9.817 14.693 1.00 97.12 87 LYS A CA 1
ATOM 624 C C . LYS A 1 87 ? 1.407 10.393 14.694 1.00 97.12 87 LYS A C 1
ATOM 626 O O . LYS A 1 87 ? 1.601 11.544 15.073 1.00 97.12 87 LYS A O 1
ATOM 631 N N . GLU A 1 88 ? 2.364 9.569 14.315 1.00 97.12 88 GLU A N 1
ATOM 632 C CA . GLU A 1 88 ? 3.776 9.895 14.280 1.00 97.12 88 GLU A CA 1
ATOM 633 C C . GLU A 1 88 ? 4.203 10.590 12.978 1.00 97.12 88 GLU A C 1
ATOM 635 O O . GLU A 1 88 ? 3.501 10.567 11.961 1.00 97.12 88 GLU A O 1
ATOM 640 N N . GLY A 1 89 ? 5.369 11.240 13.020 1.00 95.25 89 GLY A N 1
ATOM 641 C CA . GLY A 1 89 ? 5.992 11.825 11.838 1.00 95.25 89 GLY A CA 1
ATOM 642 C C . GLY A 1 89 ? 6.562 10.754 10.907 1.00 95.25 89 GLY A C 1
ATOM 643 O O . GLY A 1 89 ? 6.743 9.601 11.289 1.00 95.25 89 GLY A O 1
ATOM 644 N N . LYS A 1 90 ? 6.894 11.141 9.669 1.00 93.94 90 LYS A N 1
ATOM 645 C CA . LYS A 1 90 ? 7.431 10.216 8.655 1.00 93.94 90 LYS A CA 1
ATOM 646 C C . LYS A 1 90 ? 8.649 9.422 9.147 1.00 93.94 90 LYS A C 1
ATOM 648 O O . LYS A 1 90 ? 8.742 8.237 8.842 1.00 93.94 90 LYS A O 1
ATOM 653 N N . ASP A 1 91 ? 9.555 10.060 9.880 1.00 96.00 91 ASP A N 1
ATOM 654 C CA . ASP A 1 91 ? 10.812 9.439 10.319 1.00 96.00 91 ASP A CA 1
ATOM 655 C C . ASP A 1 91 ? 10.618 8.419 11.455 1.00 96.00 91 ASP A C 1
ATOM 657 O O . ASP A 1 91 ? 11.478 7.569 11.672 1.00 96.00 91 ASP A O 1
ATOM 661 N N . ASP A 1 92 ? 9.464 8.456 12.125 1.00 97.19 92 ASP A N 1
ATOM 662 C CA . ASP A 1 92 ? 9.099 7.553 13.221 1.00 97.19 92 ASP A CA 1
ATOM 663 C C . ASP A 1 92 ? 8.295 6.331 12.741 1.00 97.19 92 ASP A C 1
ATOM 665 O O . ASP A 1 92 ? 8.092 5.371 13.490 1.00 97.19 92 ASP A O 1
ATOM 669 N N . ILE A 1 93 ? 7.839 6.337 11.483 1.00 97.88 93 ILE A N 1
ATOM 670 C CA . ILE A 1 93 ? 7.153 5.192 10.881 1.00 97.88 93 ILE A CA 1
ATOM 671 C C . ILE A 1 93 ? 8.153 4.052 10.726 1.00 97.88 93 ILE A C 1
ATOM 673 O O . ILE A 1 93 ? 9.173 4.161 10.037 1.00 97.88 93 ILE A O 1
ATOM 677 N N . LYS A 1 94 ? 7.827 2.905 11.322 1.00 98.00 94 LYS A N 1
ATOM 678 C CA . LYS A 1 94 ? 8.679 1.720 11.246 1.00 98.00 94 LYS A CA 1
ATOM 679 C C . LYS A 1 94 ? 8.664 1.197 9.818 1.00 98.00 94 LYS A C 1
ATOM 681 O O . LYS A 1 94 ? 7.613 0.813 9.298 1.00 98.00 94 LYS A O 1
ATOM 686 N N . THR A 1 95 ? 9.839 1.120 9.204 1.00 97.81 95 THR A N 1
ATOM 687 C CA . THR A 1 95 ? 10.001 0.507 7.885 1.00 97.81 95 THR A CA 1
ATOM 688 C C . THR A 1 95 ? 10.896 -0.721 7.943 1.00 97.81 95 THR A C 1
ATOM 690 O O . THR A 1 95 ? 11.830 -0.803 8.739 1.00 97.81 95 THR A O 1
ATOM 693 N N . ARG A 1 96 ? 10.605 -1.709 7.095 1.00 97.00 96 ARG A N 1
ATOM 694 C CA . ARG A 1 96 ? 11.428 -2.914 6.933 1.00 97.00 96 ARG A CA 1
ATOM 695 C C . ARG A 1 96 ? 11.568 -3.226 5.452 1.00 97.00 96 ARG A C 1
ATOM 697 O O . ARG A 1 96 ? 10.587 -3.190 4.720 1.00 97.00 96 ARG A O 1
ATOM 704 N N . LYS A 1 97 ? 12.780 -3.577 5.023 1.00 96.88 97 LYS A N 1
ATOM 705 C CA . LYS A 1 97 ? 13.057 -4.054 3.664 1.00 96.88 97 LYS A CA 1
ATOM 706 C C . LYS A 1 97 ? 13.659 -5.454 3.717 1.00 96.88 97 LYS A C 1
ATOM 708 O O . LYS A 1 97 ? 14.621 -5.678 4.449 1.00 96.88 97 LYS A O 1
ATOM 713 N N . LYS A 1 98 ? 13.121 -6.385 2.928 1.00 95.69 98 LYS A N 1
ATOM 714 C CA . LYS A 1 98 ? 13.674 -7.736 2.744 1.00 95.69 98 LYS A CA 1
ATOM 715 C C . LYS A 1 98 ? 13.597 -8.118 1.267 1.00 95.69 98 LYS A C 1
ATOM 717 O O . LYS A 1 98 ? 12.541 -8.496 0.774 1.00 95.69 98 LYS A O 1
ATOM 722 N N . GLY A 1 99 ? 14.719 -8.021 0.554 1.00 95.81 99 GLY A N 1
ATOM 723 C CA . GLY A 1 99 ? 14.726 -8.204 -0.901 1.00 95.81 99 GLY A CA 1
ATOM 724 C C . GLY A 1 99 ? 13.864 -7.138 -1.587 1.00 95.81 99 GLY A C 1
ATOM 725 O O . GLY A 1 99 ? 14.125 -5.946 -1.409 1.00 95.81 99 GLY A O 1
ATOM 726 N N . THR A 1 100 ? 12.843 -7.574 -2.330 1.00 96.62 100 THR A N 1
ATOM 727 C CA . THR A 1 100 ? 11.843 -6.711 -2.987 1.00 96.62 100 THR A CA 1
ATOM 728 C C . THR A 1 100 ? 10.609 -6.426 -2.123 1.00 96.62 100 THR A C 1
ATOM 730 O O . THR A 1 100 ? 9.705 -5.723 -2.570 1.00 96.62 100 THR A O 1
ATOM 733 N N . SER A 1 101 ? 10.558 -6.957 -0.896 1.00 97.50 101 SER A N 1
ATOM 734 C CA . SER A 1 101 ? 9.496 -6.662 0.067 1.00 97.50 101 SER A CA 1
ATOM 735 C C . SER A 1 101 ? 9.813 -5.402 0.877 1.00 97.50 101 SER A C 1
ATOM 737 O O . SER A 1 101 ? 10.927 -5.240 1.395 1.00 97.50 101 SER A O 1
ATOM 739 N N . HIS A 1 102 ? 8.815 -4.529 0.990 1.00 98.31 102 HIS A N 1
ATOM 740 C CA . HIS A 1 102 ? 8.825 -3.266 1.715 1.00 98.31 102 HIS A CA 1
ATOM 741 C C . HIS A 1 102 ? 7.636 -3.220 2.671 1.00 98.31 102 HIS A C 1
ATOM 743 O O . HIS A 1 102 ? 6.499 -3.350 2.235 1.00 98.31 102 HIS A O 1
ATOM 749 N N . ALA A 1 103 ? 7.878 -3.007 3.961 1.00 98.12 103 ALA A N 1
ATOM 750 C CA . ALA A 1 103 ? 6.821 -2.888 4.955 1.00 98.12 103 ALA A CA 1
ATOM 751 C C . ALA A 1 103 ? 6.837 -1.526 5.646 1.00 98.12 103 ALA A C 1
ATOM 753 O O . ALA A 1 103 ? 7.911 -0.988 5.927 1.00 98.12 103 ALA A O 1
ATOM 754 N N . TRP A 1 104 ? 5.644 -1.035 5.970 1.00 98.25 104 TRP A N 1
ATOM 755 C CA . TRP A 1 104 ? 5.385 0.159 6.767 1.00 98.25 104 TRP A CA 1
ATOM 756 C C . TRP A 1 104 ? 4.463 -0.220 7.917 1.00 98.25 104 TRP A C 1
ATOM 758 O O . TRP A 1 104 ? 3.442 -0.872 7.700 1.00 98.25 104 TRP A O 1
ATOM 768 N N . SER A 1 105 ? 4.823 0.155 9.139 1.00 97.62 105 SER A N 1
ATOM 769 C CA . SER A 1 105 ? 3.963 0.007 10.317 1.00 97.62 105 SER A CA 1
ATOM 770 C C . SER A 1 105 ? 3.851 1.340 11.030 1.00 97.62 105 SER A C 1
ATOM 772 O O . SER A 1 105 ? 4.874 1.976 11.296 1.00 97.62 105 SER A O 1
ATOM 774 N N . TYR A 1 106 ? 2.619 1.760 11.296 1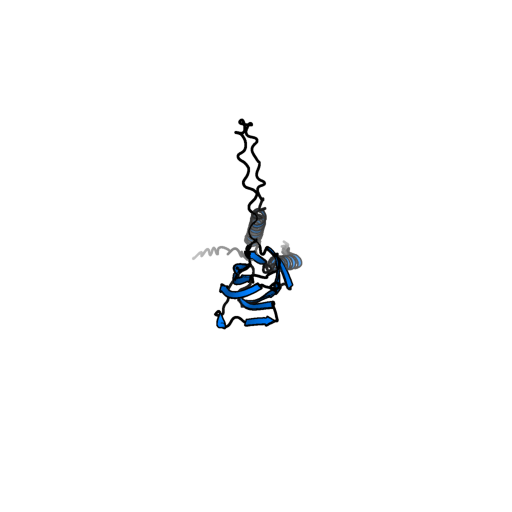.00 97.44 106 TYR A N 1
ATOM 775 C CA . TYR A 1 106 ? 2.338 3.040 11.929 1.00 97.44 106 TYR A CA 1
ATOM 776 C C . TYR A 1 106 ? 1.069 3.000 12.775 1.00 97.44 106 TYR A C 1
ATOM 778 O O . TYR A 1 106 ? 0.207 2.143 12.581 1.00 97.44 106 TYR A O 1
ATOM 786 N N . THR A 1 107 ? 0.936 3.950 13.696 1.00 96.31 107 THR A N 1
ATOM 787 C CA . THR A 1 107 ? -0.267 4.118 14.514 1.00 96.31 107 THR A CA 1
ATOM 788 C C . THR A 1 107 ? -1.232 5.086 13.840 1.00 96.31 107 THR A C 1
ATOM 790 O O . THR A 1 107 ? -0.873 6.224 13.542 1.00 96.31 107 THR A O 1
ATOM 793 N N . ALA A 1 108 ? -2.481 4.679 13.622 1.00 95.38 108 ALA A N 1
ATOM 794 C CA . ALA A 1 108 ? -3.492 5.534 13.001 1.00 95.38 108 ALA A CA 1
ATOM 795 C C . ALA A 1 108 ? -3.859 6.727 13.903 1.00 95.38 108 ALA A C 1
ATOM 797 O O . ALA A 1 108 ? -4.082 6.562 15.107 1.00 95.38 108 ALA A O 1
ATOM 798 N N . SER A 1 109 ? -3.958 7.939 13.348 1.00 96.12 109 SER A N 1
ATOM 799 C CA . SER A 1 109 ? -4.413 9.124 14.094 1.00 96.12 109 SER A CA 1
ATOM 800 C C . SER A 1 109 ? -5.932 9.228 14.206 1.00 96.12 109 SER A C 1
ATOM 802 O O . SER A 1 109 ? -6.425 9.838 15.154 1.00 96.12 109 SER A O 1
ATOM 804 N N . GLY A 1 110 ? -6.661 8.576 13.302 1.00 94.31 110 GLY A N 1
ATOM 805 C CA . GLY A 1 110 ? -8.119 8.500 13.278 1.00 94.31 110 GLY A CA 1
ATOM 806 C C . GLY A 1 110 ? -8.593 7.326 12.426 1.00 94.31 110 GLY A C 1
ATOM 807 O O . GLY A 1 110 ? -7.884 6.328 12.301 1.00 94.31 110 GLY A O 1
ATOM 808 N N . ASP A 1 111 ? -9.768 7.469 11.813 1.00 93.25 111 ASP A N 1
ATOM 809 C CA . ASP A 1 111 ? -10.459 6.336 11.181 1.00 93.25 111 ASP A CA 1
ATOM 810 C C . ASP A 1 111 ? -9.989 6.011 9.756 1.00 93.25 111 ASP A C 1
ATOM 812 O O . ASP A 1 111 ? -10.438 5.042 9.134 1.00 93.25 111 ASP A O 1
ATOM 816 N N . SER A 1 112 ? -9.081 6.824 9.219 1.00 94.69 112 SER A N 1
ATOM 817 C CA . SER A 1 112 ? -8.547 6.668 7.872 1.00 94.69 112 SER A CA 1
ATOM 818 C C . SER A 1 112 ? -7.095 7.103 7.777 1.00 94.69 112 SER A C 1
ATOM 820 O O . SER A 1 112 ? -6.683 8.075 8.414 1.00 94.69 112 SER A O 1
ATOM 822 N N . SER A 1 113 ? -6.356 6.450 6.894 1.00 97.19 113 SER A N 1
ATOM 823 C CA . SER A 1 113 ? -4.992 6.813 6.532 1.00 97.19 113 SER A CA 1
ATOM 824 C C . SER A 1 113 ? -4.758 6.580 5.041 1.00 97.19 113 SER A C 1
ATOM 826 O O . SER A 1 113 ? -5.561 5.971 4.328 1.00 97.19 113 SER A O 1
ATOM 828 N N . THR A 1 114 ? -3.656 7.113 4.529 1.00 98.25 114 THR A N 1
ATOM 829 C CA . THR A 1 114 ? -3.254 6.904 3.139 1.00 98.25 114 THR A CA 1
ATOM 830 C C . THR A 1 114 ? -1.763 6.651 3.079 1.00 98.25 114 THR A C 1
ATOM 832 O O . THR A 1 114 ? -0.986 7.471 3.557 1.00 98.25 114 THR A O 1
ATOM 835 N N . LEU A 1 115 ? -1.366 5.531 2.477 1.00 98.38 115 LEU A N 1
ATOM 836 C CA . LEU A 1 115 ? 0.022 5.239 2.127 1.00 98.38 115 LEU A CA 1
ATOM 837 C C . LEU A 1 115 ? 0.180 5.457 0.625 1.00 98.38 115 LEU A C 1
ATOM 839 O O . LEU A 1 115 ? -0.521 4.835 -0.167 1.00 98.38 115 LEU A O 1
ATOM 843 N N . THR A 1 116 ? 1.105 6.321 0.229 1.00 98.62 116 THR A N 1
ATOM 844 C CA . THR A 1 116 ? 1.464 6.518 -1.178 1.00 98.62 116 THR A CA 1
ATOM 845 C C . THR A 1 116 ? 2.936 6.210 -1.364 1.00 98.62 116 THR A C 1
ATOM 847 O O . THR A 1 116 ? 3.761 6.674 -0.580 1.00 98.62 116 THR A O 1
ATOM 850 N N . TYR A 1 117 ? 3.283 5.461 -2.407 1.00 98.62 117 TYR A N 1
ATOM 851 C CA . TYR A 1 117 ? 4.670 5.300 -2.822 1.00 98.62 117 TYR A CA 1
ATOM 852 C C . TYR A 1 117 ? 4.838 5.479 -4.324 1.00 98.62 117 TYR A C 1
ATOM 854 O O . TYR A 1 117 ? 3.938 5.201 -5.117 1.00 98.62 117 TYR A O 1
ATOM 862 N N . THR A 1 118 ? 6.028 5.925 -4.708 1.00 98.62 118 THR A N 1
ATOM 863 C CA . THR A 1 118 ? 6.484 5.938 -6.093 1.00 98.62 118 THR A CA 1
ATOM 864 C C . THR A 1 118 ? 7.450 4.790 -6.325 1.00 98.62 118 THR A C 1
ATOM 866 O O . THR A 1 118 ? 8.215 4.394 -5.438 1.00 98.62 118 THR A O 1
ATOM 869 N N . PHE A 1 119 ? 7.413 4.240 -7.527 1.00 98.44 119 PHE A N 1
ATOM 870 C CA . PHE A 1 119 ? 8.315 3.185 -7.957 1.00 98.44 119 PHE A CA 1
ATOM 871 C C . PHE A 1 119 ? 8.833 3.490 -9.353 1.00 98.44 119 PHE A C 1
ATOM 873 O O . PHE A 1 119 ? 8.186 4.218 -10.095 1.00 98.44 119 PHE A O 1
ATOM 880 N N . GLU A 1 120 ? 9.969 2.912 -9.711 1.00 98.00 120 GLU A N 1
ATOM 881 C CA . GLU A 1 120 ? 10.544 2.977 -11.053 1.00 98.00 120 GLU A CA 1
ATOM 882 C C . GLU A 1 120 ? 10.625 1.570 -11.640 1.00 98.00 120 GLU A C 1
ATOM 884 O O . GLU A 1 120 ? 10.977 0.623 -10.929 1.00 98.00 120 GLU A O 1
ATOM 889 N N . VAL A 1 121 ? 10.289 1.450 -12.922 1.00 97.81 121 VAL A N 1
ATOM 890 C CA . VAL A 1 121 ? 10.410 0.218 -13.703 1.00 97.81 121 VAL A CA 1
ATOM 891 C C . VAL A 1 121 ? 11.728 0.271 -14.469 1.00 97.81 121 VAL A C 1
ATOM 893 O O . VAL A 1 121 ? 11.978 1.227 -15.194 1.00 97.81 121 VAL A O 1
ATOM 896 N N . ALA A 1 122 ? 12.577 -0.740 -14.326 1.00 96.81 122 ALA A N 1
ATOM 897 C CA . ALA A 1 122 ? 13.827 -0.854 -15.065 1.00 96.81 122 ALA A CA 1
ATOM 898 C C . ALA A 1 122 ? 13.564 -0.997 -16.574 1.00 96.81 122 ALA A C 1
ATOM 900 O O . ALA A 1 122 ? 12.525 -1.510 -16.986 1.00 96.81 122 ALA A O 1
ATOM 901 N N . ILE A 1 123 ? 14.511 -0.553 -17.404 1.00 95.31 123 ILE A N 1
ATOM 902 C CA . ILE A 1 123 ? 14.404 -0.623 -18.875 1.00 95.31 123 ILE A CA 1
ATOM 903 C C . ILE A 1 123 ? 14.262 -2.065 -19.385 1.00 95.31 123 ILE A C 1
ATOM 905 O O . ILE A 1 123 ? 13.635 -2.297 -20.414 1.00 95.31 123 ILE A O 1
ATOM 909 N N . ASP A 1 124 ? 14.839 -3.021 -18.663 1.00 93.19 124 ASP A N 1
ATOM 910 C CA . ASP A 1 124 ? 14.860 -4.451 -18.965 1.00 93.19 124 ASP A CA 1
ATOM 911 C C . ASP A 1 124 ? 13.807 -5.246 -18.174 1.00 93.19 124 ASP A C 1
ATOM 913 O O . ASP A 1 124 ? 13.851 -6.478 -18.138 1.00 93.19 124 ASP A O 1
ATOM 917 N N . ALA A 1 125 ? 12.857 -4.559 -17.530 1.00 92.25 125 ALA A N 1
ATOM 918 C CA . ALA A 1 125 ? 11.803 -5.218 -16.777 1.00 92.25 125 ALA A CA 1
ATOM 919 C C . ALA A 1 125 ? 10.926 -6.102 -17.696 1.00 92.25 125 ALA A C 1
ATOM 921 O O . ALA A 1 125 ? 10.665 -5.749 -18.849 1.00 92.25 125 ALA A O 1
ATOM 922 N N . PRO A 1 126 ? 10.441 -7.254 -17.197 1.00 86.38 126 PRO A N 1
ATOM 923 C CA . PRO A 1 126 ? 9.574 -8.149 -17.965 1.00 86.38 126 PRO A CA 1
ATOM 924 C C . PRO A 1 126 ? 8.249 -7.459 -18.326 1.00 86.38 126 PRO A C 1
ATOM 926 O O . PRO A 1 126 ? 7.818 -6.568 -17.617 1.00 86.38 126 PRO A O 1
ATOM 929 N N . GLY A 1 127 ? 7.544 -7.889 -19.378 1.00 89.88 127 GLY A N 1
ATOM 930 C CA . GLY A 1 127 ? 6.354 -7.180 -19.899 1.00 89.88 127 GLY A CA 1
ATOM 931 C C . GLY A 1 127 ? 5.195 -6.923 -18.912 1.00 89.88 127 GLY A C 1
ATOM 932 O O . GLY A 1 127 ? 4.292 -6.142 -19.216 1.00 89.88 127 GLY A O 1
ATOM 933 N N . SER A 1 128 ? 5.206 -7.537 -17.728 1.00 95.88 128 SER A N 1
ATOM 934 C CA . SER A 1 128 ? 4.305 -7.235 -16.612 1.00 95.88 128 SER A CA 1
ATOM 935 C C . SER A 1 128 ? 4.921 -7.634 -15.272 1.00 95.88 128 SER A C 1
ATOM 937 O O . SER A 1 128 ? 5.801 -8.497 -15.223 1.00 95.88 128 SER A O 1
ATOM 939 N N . GLY A 1 129 ? 4.391 -7.093 -14.175 1.00 95.88 129 GLY A N 1
ATOM 940 C CA . GLY A 1 129 ? 4.772 -7.496 -12.824 1.00 95.88 129 GLY A CA 1
ATOM 941 C C . GLY A 1 129 ? 3.610 -7.471 -11.832 1.00 95.88 129 GLY A C 1
ATOM 942 O O . GLY A 1 129 ? 2.755 -6.585 -11.881 1.00 95.88 129 GLY A O 1
ATOM 943 N N . GLU A 1 130 ? 3.600 -8.447 -10.922 1.00 97.38 130 GLU A N 1
ATOM 944 C CA . GLU A 1 130 ? 2.642 -8.531 -9.818 1.00 97.38 130 GLU A CA 1
ATOM 945 C C . GLU A 1 130 ? 3.121 -7.733 -8.601 1.00 97.38 130 GLU A C 1
ATOM 947 O O . GLU A 1 130 ? 4.240 -7.908 -8.120 1.00 97.38 130 GLU A O 1
AT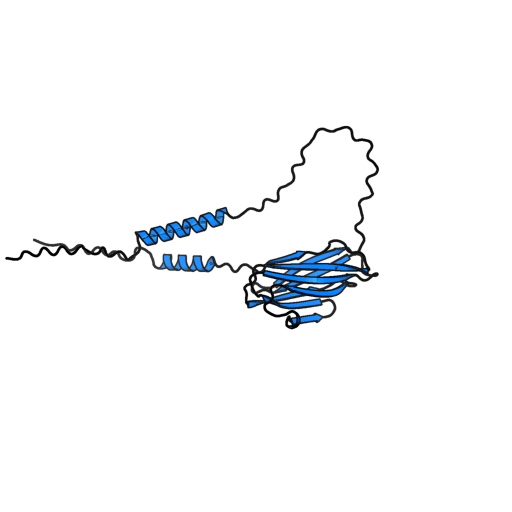OM 952 N N . PHE A 1 131 ? 2.233 -6.891 -8.088 1.00 97.94 131 PHE A N 1
ATOM 953 C CA . PHE A 1 131 ? 2.374 -6.097 -6.874 1.00 97.94 131 PHE A CA 1
ATOM 954 C C . PHE A 1 131 ? 1.504 -6.732 -5.795 1.00 97.94 131 PHE A C 1
ATOM 956 O O . PHE A 1 131 ? 0.269 -6.718 -5.871 1.00 97.94 131 PHE A O 1
ATOM 963 N N . ASN A 1 132 ? 2.144 -7.345 -4.806 1.00 97.81 132 ASN A N 1
ATOM 964 C CA . ASN A 1 132 ? 1.475 -8.153 -3.796 1.00 97.81 132 ASN A CA 1
ATOM 965 C C . ASN A 1 132 ? 1.529 -7.451 -2.437 1.00 97.81 132 ASN A C 1
ATOM 967 O O . ASN A 1 132 ? 2.571 -7.453 -1.778 1.00 97.81 132 ASN A O 1
ATOM 971 N N . ALA A 1 133 ? 0.392 -6.886 -2.032 1.00 97.38 133 ALA A N 1
ATOM 972 C CA . ALA A 1 133 ? 0.192 -6.302 -0.718 1.00 97.38 133 ALA A CA 1
ATOM 973 C C . ALA A 1 133 ? -0.369 -7.339 0.243 1.00 97.38 133 ALA A C 1
ATOM 975 O O . ALA A 1 133 ? -1.346 -8.036 -0.036 1.00 97.38 133 ALA A O 1
ATOM 976 N N . VAL A 1 134 ? 0.201 -7.342 1.432 1.00 96.12 134 VAL A N 1
ATOM 977 C CA . VAL A 1 134 ? -0.314 -7.996 2.620 1.00 96.12 134 VAL A CA 1
ATOM 978 C C . VAL A 1 134 ? -0.511 -6.924 3.674 1.00 96.12 134 VAL A C 1
ATOM 980 O O . VAL A 1 134 ? 0.371 -6.093 3.878 1.00 96.12 134 VAL A O 1
ATOM 983 N N . TYR A 1 135 ? -1.638 -6.945 4.371 1.00 94.00 135 TYR A N 1
ATOM 984 C CA . TYR A 1 135 ? -1.873 -6.015 5.467 1.00 94.00 135 TYR A CA 1
ATOM 985 C C . TYR A 1 135 ? -2.505 -6.696 6.671 1.00 94.00 135 TYR A C 1
ATOM 987 O O . TYR A 1 135 ? -3.227 -7.691 6.550 1.00 94.00 135 TYR A O 1
ATOM 995 N N . PHE A 1 136 ? -2.182 -6.141 7.834 1.00 90.44 136 PHE A N 1
ATOM 996 C CA . PHE A 1 136 ? -2.588 -6.631 9.138 1.00 90.44 136 PHE A CA 1
ATOM 997 C C . PHE A 1 136 ? -3.349 -5.530 9.868 1.00 90.44 136 PHE A C 1
ATOM 999 O O . PHE A 1 136 ? -2.859 -4.405 9.998 1.00 90.44 136 PHE A O 1
ATOM 1006 N N . ASP A 1 137 ? -4.535 -5.877 10.349 1.00 83.38 137 ASP A N 1
ATOM 1007 C CA . ASP A 1 137 ? -5.322 -5.067 11.271 1.00 83.38 137 ASP A CA 1
ATOM 1008 C C . ASP A 1 137 ? -5.742 -5.921 12.481 1.00 83.38 137 ASP A C 1
ATOM 1010 O O . ASP A 1 137 ? -5.364 -7.089 12.615 1.00 83.38 137 ASP A O 1
ATOM 1014 N N . LYS A 1 138 ? -6.553 -5.354 13.378 1.00 78.38 138 LYS A N 1
ATOM 1015 C CA . LYS A 1 138 ? -7.091 -6.086 14.537 1.00 78.38 138 LYS A CA 1
ATOM 1016 C C . LYS A 1 138 ? -7.973 -7.290 14.175 1.00 78.38 138 LYS A C 1
ATOM 1018 O O . LYS A 1 138 ? -8.203 -8.142 15.030 1.00 78.38 138 LYS A O 1
ATOM 1023 N N . ASN A 1 139 ? -8.503 -7.340 12.953 1.00 79.31 139 ASN A N 1
ATOM 1024 C CA . ASN A 1 139 ? -9.411 -8.385 12.481 1.00 79.31 139 ASN A CA 1
ATOM 1025 C C . ASN A 1 139 ? -8.659 -9.506 11.757 1.00 79.31 139 ASN A C 1
ATOM 1027 O O . ASN A 1 139 ? -9.217 -10.584 11.557 1.00 79.31 139 ASN A O 1
ATOM 1031 N N . GLY A 1 140 ? -7.390 -9.281 11.410 1.00 81.75 140 GLY A N 1
ATOM 1032 C CA . GLY A 1 140 ? -6.466 -10.313 10.977 1.00 81.75 140 GLY A CA 1
ATOM 1033 C C . GLY A 1 140 ? -5.656 -9.919 9.750 1.00 81.75 140 GLY A C 1
ATOM 1034 O O . GLY A 1 140 ? -5.157 -8.803 9.625 1.00 81.75 140 GLY A O 1
ATOM 1035 N N . PHE A 1 141 ? -5.474 -10.901 8.873 1.00 87.69 141 PHE A N 1
ATOM 1036 C CA . PHE A 1 141 ? -4.630 -10.825 7.688 1.00 87.69 141 PHE A CA 1
ATOM 1037 C C . PHE A 1 141 ? -5.491 -10.705 6.436 1.00 87.69 141 PHE A C 1
ATOM 1039 O O . PHE A 1 141 ? -6.419 -11.490 6.237 1.00 87.69 141 PHE A O 1
ATOM 1046 N N . ASN A 1 142 ? -5.121 -9.785 5.555 1.00 91.94 142 ASN A N 1
ATOM 1047 C CA . ASN A 1 142 ? -5.723 -9.637 4.239 1.00 91.94 142 ASN A CA 1
ATOM 1048 C C . ASN A 1 142 ? -4.637 -9.474 3.168 1.00 91.94 142 ASN A C 1
ATOM 1050 O O . ASN A 1 142 ? -3.491 -9.120 3.459 1.00 91.94 142 ASN A O 1
ATOM 1054 N N . LYS A 1 143 ? -5.011 -9.735 1.913 1.00 93.25 143 LYS A N 1
ATOM 1055 C CA . LYS A 1 143 ? -4.106 -9.714 0.761 1.00 93.25 143 LYS A CA 1
ATOM 1056 C C . LYS A 1 143 ? -4.755 -8.994 -0.417 1.00 93.25 143 LYS A C 1
ATOM 1058 O O . LYS A 1 143 ? -5.927 -9.226 -0.696 1.00 93.25 143 LYS A O 1
ATOM 1063 N N . ASP A 1 144 ? -3.980 -8.178 -1.121 1.00 95.06 144 ASP A N 1
ATOM 1064 C CA . ASP A 1 144 ? -4.372 -7.533 -2.374 1.00 95.06 144 ASP A CA 1
ATOM 1065 C C . ASP A 1 144 ? -3.273 -7.707 -3.430 1.00 95.06 144 ASP A C 1
ATOM 1067 O O . ASP A 1 144 ? -2.105 -7.392 -3.200 1.00 95.06 144 ASP A O 1
ATOM 1071 N N . ILE A 1 145 ? -3.635 -8.202 -4.611 1.00 95.12 145 ILE A N 1
ATOM 1072 C CA . ILE A 1 145 ? -2.694 -8.438 -5.712 1.00 95.12 145 ILE A CA 1
ATOM 1073 C C . ILE A 1 145 ? -3.162 -7.628 -6.911 1.00 95.12 145 ILE A C 1
ATOM 1075 O O . ILE A 1 145 ? -4.301 -7.775 -7.349 1.00 95.12 145 ILE A O 1
ATOM 1079 N N . THR A 1 146 ? -2.272 -6.814 -7.472 1.00 95.88 146 THR A N 1
ATOM 1080 C CA . THR A 1 146 ? -2.517 -6.123 -8.740 1.00 95.88 146 THR A CA 1
ATOM 1081 C C . THR A 1 146 ? -1.401 -6.420 -9.730 1.00 95.88 146 THR A C 1
ATOM 1083 O O . THR A 1 146 ? -0.255 -6.628 -9.340 1.00 95.88 146 THR A O 1
ATOM 1086 N N . THR A 1 147 ? -1.730 -6.462 -11.017 1.00 96.56 147 THR A N 1
ATOM 1087 C CA . THR A 1 147 ? -0.750 -6.642 -12.094 1.00 96.56 147 THR A CA 1
ATOM 1088 C C . THR A 1 147 ? -0.645 -5.351 -12.883 1.00 96.56 147 THR A C 1
ATOM 1090 O O . THR A 1 147 ? -1.658 -4.819 -13.339 1.00 96.56 147 THR A O 1
ATOM 1093 N N . ILE A 1 148 ? 0.581 -4.866 -13.063 1.00 95.50 148 ILE A N 1
ATOM 1094 C CA . ILE A 1 148 ? 0.874 -3.700 -13.896 1.00 95.50 148 ILE A CA 1
ATOM 1095 C C . ILE A 1 148 ? 1.609 -4.179 -15.142 1.00 95.50 148 ILE A C 1
ATOM 1097 O O . ILE A 1 148 ? 2.553 -4.966 -15.055 1.00 95.50 148 ILE A O 1
ATOM 1101 N N . MET A 1 149 ? 1.173 -3.696 -16.301 1.00 95.62 149 MET A N 1
ATOM 1102 C CA . MET A 1 149 ? 1.814 -3.992 -17.578 1.00 95.62 149 MET A CA 1
ATOM 1103 C C . MET A 1 149 ? 2.971 -3.016 -17.814 1.00 95.62 149 MET A C 1
ATOM 1105 O O . MET A 1 149 ? 2.774 -1.800 -17.755 1.00 95.62 149 MET A O 1
ATOM 1109 N N . PHE A 1 150 ? 4.165 -3.534 -18.106 1.00 94.12 150 PHE A N 1
ATOM 1110 C CA . PHE A 1 150 ? 5.367 -2.740 -18.381 1.00 94.12 150 PHE A CA 1
ATOM 1111 C C . PHE A 1 150 ? 5.550 -2.546 -19.887 1.00 94.12 150 PHE A C 1
ATOM 1113 O O . PHE A 1 150 ? 6.494 -3.037 -20.500 1.00 94.12 150 PHE A O 1
ATOM 1120 N N . GLN A 1 151 ? 4.584 -1.880 -20.508 1.00 88.06 151 GLN A N 1
ATOM 1121 C CA . GLN A 1 151 ? 4.570 -1.619 -21.942 1.00 88.06 151 GLN A CA 1
ATOM 1122 C C . GLN A 1 151 ? 3.764 -0.363 -22.251 1.00 88.06 151 GLN A C 1
ATOM 1124 O O . GLN A 1 151 ? 2.965 0.108 -21.433 1.00 88.06 151 GLN A O 1
ATOM 1129 N N . GLU A 1 152 ? 3.956 0.161 -23.459 1.00 75.00 152 GLU A N 1
ATOM 1130 C CA . GLU A 1 152 ? 3.119 1.239 -23.962 1.00 75.00 152 GLU A CA 1
ATOM 1131 C C . GLU A 1 152 ? 1.668 0.764 -24.000 1.00 75.00 152 GLU A C 1
ATOM 1133 O O . GLU A 1 152 ? 1.383 -0.397 -24.320 1.00 75.00 152 GLU A O 1
ATOM 1138 N N . LYS A 1 153 ? 0.729 1.652 -23.661 1.00 71.94 153 LYS A N 1
ATOM 1139 C CA . LYS A 1 153 ? -0.684 1.360 -23.883 1.00 71.94 153 LYS A CA 1
ATOM 1140 C C . LYS A 1 153 ? -0.833 1.145 -25.383 1.00 71.94 153 LYS A C 1
ATOM 1142 O O . LYS A 1 153 ? -0.727 2.111 -26.131 1.00 71.94 153 LYS A O 1
ATOM 1147 N N . VAL A 1 154 ? -1.062 -0.099 -25.810 1.00 67.06 154 VAL A N 1
ATOM 1148 C CA . VAL A 1 154 ? -1.352 -0.406 -27.212 1.00 67.06 154 VAL A CA 1
ATOM 1149 C C . VAL A 1 154 ? -2.602 0.384 -27.563 1.00 67.06 154 VAL A C 1
ATOM 1151 O O . VAL A 1 154 ? -3.716 0.036 -27.163 1.00 67.06 154 VAL A O 1
ATOM 1154 N N . GLN A 1 155 ? -2.402 1.525 -28.214 1.00 54.94 155 GLN A N 1
ATOM 1155 C CA . GLN A 1 155 ? -3.492 2.330 -28.713 1.00 54.94 155 GLN A CA 1
ATOM 1156 C C . GLN A 1 155 ? -4.193 1.441 -29.743 1.00 54.94 155 GLN A C 1
ATOM 1158 O O . GLN A 1 155 ? -3.503 0.849 -30.582 1.00 54.94 155 GLN A O 1
ATOM 1163 N N . PRO A 1 156 ? -5.523 1.258 -29.659 1.00 65.56 156 PRO A N 1
ATOM 1164 C CA . PRO A 1 156 ? -6.243 0.533 -30.693 1.00 65.56 156 PRO A CA 1
ATOM 1165 C C . PRO A 1 156 ? -5.805 1.086 -32.053 1.00 65.56 156 PRO A C 1
ATOM 1167 O O . PRO A 1 156 ? -5.612 2.307 -32.143 1.00 65.56 156 PRO A O 1
ATOM 1170 N N . PRO A 1 157 ? -5.601 0.235 -33.079 1.00 62.94 157 PRO A N 1
ATOM 1171 C CA . PRO A 1 157 ? -5.262 0.709 -34.413 1.00 62.94 157 PRO A CA 1
ATOM 1172 C C . PRO A 1 157 ? -6.198 1.859 -34.747 1.00 62.94 157 PRO A C 1
ATOM 1174 O O . PRO A 1 157 ? -7.409 1.693 -34.581 1.00 62.94 157 PRO A O 1
ATOM 1177 N N . ALA A 1 158 ? -5.640 3.016 -35.125 1.00 67.62 158 ALA A N 1
ATOM 1178 C CA . ALA A 1 158 ? -6.435 4.171 -35.513 1.00 67.62 158 ALA A CA 1
ATOM 1179 C C . ALA A 1 158 ? -7.534 3.665 -36.444 1.00 67.62 158 ALA A C 1
ATOM 1181 O O . ALA A 1 158 ? -7.232 3.044 -37.469 1.00 67.62 158 ALA A O 1
ATOM 1182 N N . GLU A 1 159 ? -8.786 3.816 -36.014 1.00 66.00 159 GLU A N 1
ATOM 1183 C CA . GLU A 1 159 ? -9.929 3.328 -36.764 1.00 66.00 159 GLU A CA 1
ATOM 1184 C C . GLU A 1 159 ? -9.783 3.927 -38.165 1.00 66.00 159 GLU A C 1
ATOM 1186 O O . GLU A 1 159 ? -9.700 5.151 -38.314 1.00 66.00 159 GLU A O 1
ATOM 1191 N N . LYS A 1 160 ? -9.599 3.076 -39.191 1.00 65.12 160 LYS A N 1
ATOM 1192 C CA . LYS A 1 160 ? -9.565 3.557 -40.579 1.00 65.12 160 LYS A CA 1
ATOM 1193 C C . LYS A 1 160 ? -10.787 4.459 -40.748 1.00 65.12 160 LYS A C 1
ATOM 1195 O O . LYS A 1 160 ? -11.841 4.049 -40.261 1.00 65.12 160 LYS A O 1
ATOM 1200 N N . PRO A 1 161 ? -10.677 5.622 -41.422 1.00 63.34 161 PRO A N 1
ATOM 1201 C CA . PRO A 1 161 ? -11.819 6.499 -41.641 1.00 63.34 161 PRO A CA 1
ATOM 1202 C C . PRO A 1 161 ? -12.993 5.653 -42.125 1.00 63.34 161 PRO A C 1
ATOM 1204 O O . PRO A 1 161 ? -12.925 5.072 -43.213 1.00 63.34 161 PRO A O 1
ATOM 1207 N N . GLN A 1 162 ? -14.012 5.484 -41.280 1.00 59.81 162 GLN A N 1
ATOM 1208 C CA . GLN A 1 162 ? -15.214 4.786 -41.701 1.00 59.81 162 GLN A CA 1
ATOM 1209 C C . GLN A 1 162 ? -15.771 5.581 -42.890 1.00 59.81 162 GLN A C 1
ATOM 1211 O O . GLN A 1 162 ? -15.852 6.813 -42.807 1.00 59.81 162 GLN A O 1
ATOM 1216 N N . PRO A 1 163 ? -16.130 4.926 -44.011 1.00 72.00 163 PRO A N 1
ATOM 1217 C CA . PRO A 1 163 ? -16.985 5.553 -45.010 1.00 72.00 163 PRO A CA 1
ATOM 1218 C C . PRO A 1 163 ? -18.182 6.178 -44.283 1.00 72.00 163 PRO A C 1
ATOM 1220 O O . PRO A 1 163 ? -18.659 5.551 -43.337 1.00 72.00 163 PRO A O 1
ATOM 1223 N N . PRO A 1 164 ? -18.647 7.382 -44.664 1.00 65.50 164 PRO A N 1
ATOM 1224 C CA . PRO A 1 164 ? -19.682 8.098 -43.926 1.00 65.50 164 PRO A CA 1
ATOM 1225 C C . PRO A 1 164 ? -20.867 7.174 -43.645 1.00 65.50 164 PRO A C 1
ATOM 1227 O O . PRO A 1 164 ? -21.581 6.759 -44.559 1.00 65.50 164 PRO A O 1
ATOM 1230 N N . THR A 1 165 ? -21.029 6.809 -42.374 1.00 57.06 165 THR A N 1
ATOM 1231 C CA . THR A 1 165 ? -22.095 5.921 -41.932 1.00 57.06 165 THR A CA 1
ATOM 1232 C C . THR A 1 165 ? -23.413 6.658 -42.121 1.00 57.06 165 THR A C 1
ATOM 1234 O O . THR A 1 165 ? -23.661 7.692 -41.499 1.00 57.06 165 THR A O 1
ATOM 1237 N N . GLN A 1 166 ? -24.249 6.136 -43.017 1.00 61.16 166 GLN A N 1
ATOM 1238 C CA . GLN A 1 166 ? -25.638 6.546 -43.183 1.00 61.16 166 GLN A CA 1
ATOM 1239 C C . GLN A 1 166 ? -26.336 6.527 -41.808 1.00 61.16 166 GLN A C 1
ATOM 1241 O O . GLN A 1 166 ? -26.161 5.551 -41.069 1.00 61.16 166 GLN A O 1
ATOM 1246 N N . PRO A 1 167 ? -27.100 7.573 -41.436 1.00 52.06 167 PRO A N 1
ATOM 1247 C CA . PRO A 1 167 ? -27.701 7.673 -40.111 1.00 52.06 167 PRO A CA 1
ATOM 1248 C C . PRO A 1 167 ? -28.602 6.464 -39.855 1.00 52.06 167 PRO A C 1
ATOM 1250 O O . PRO A 1 167 ? -29.630 6.282 -40.506 1.00 52.06 167 PRO A O 1
ATOM 1253 N N . THR A 1 168 ? -28.178 5.615 -38.921 1.00 57.00 168 THR A N 1
ATOM 1254 C CA . THR A 1 168 ? -28.997 4.529 -38.382 1.00 57.00 168 THR A CA 1
ATOM 1255 C C . THR A 1 168 ? -29.764 5.087 -37.180 1.00 57.00 168 THR A C 1
ATOM 1257 O O . THR A 1 168 ? -29.162 5.824 -36.397 1.00 57.00 168 THR A O 1
ATOM 1260 N N . PRO A 1 169 ? -31.068 4.793 -37.027 1.00 56.75 169 PRO A N 1
ATOM 1261 C CA . PRO A 1 169 ? -31.890 5.360 -35.963 1.00 56.75 169 PRO A CA 1
ATOM 1262 C C . PRO A 1 169 ? -31.343 5.039 -34.571 1.00 56.75 169 PRO A C 1
ATOM 1264 O O . PRO A 1 169 ? -30.975 3.894 -34.293 1.00 56.75 169 PRO A O 1
ATOM 1267 N N . ASP A 1 170 ? -31.342 6.056 -33.709 1.00 50.06 170 ASP A N 1
ATOM 1268 C CA . ASP A 1 170 ? -30.940 6.000 -32.306 1.00 50.06 170 ASP A CA 1
ATOM 1269 C C . ASP A 1 170 ? -31.531 4.781 -31.590 1.00 50.06 170 ASP A C 1
ATOM 1271 O O . ASP A 1 170 ? -32.706 4.747 -31.221 1.00 50.06 170 ASP A O 1
ATOM 1275 N N . THR A 1 171 ? -30.693 3.778 -31.338 1.00 54.66 171 THR A N 1
ATOM 1276 C CA . THR A 1 171 ? -30.980 2.775 -30.314 1.00 54.66 171 THR A CA 1
ATOM 1277 C C . THR A 1 171 ? -30.214 3.184 -29.069 1.00 54.66 171 THR A C 1
ATOM 1279 O O . THR A 1 171 ? -29.004 2.992 -28.966 1.00 54.66 171 THR A O 1
ATOM 1282 N N . ALA A 1 172 ? -30.938 3.810 -28.142 1.00 58.22 172 ALA A N 1
ATOM 1283 C CA . ALA A 1 172 ? -30.430 4.276 -26.863 1.00 58.22 172 ALA A CA 1
ATOM 1284 C C . ALA A 1 172 ? -29.686 3.154 -26.119 1.00 58.22 172 ALA A C 1
ATOM 1286 O O . ALA A 1 172 ? -30.280 2.165 -25.681 1.00 58.22 172 ALA A O 1
ATOM 1287 N N . ILE A 1 173 ? -28.374 3.325 -25.958 1.00 51.25 173 ILE A N 1
ATOM 1288 C CA . ILE A 1 173 ? -27.540 2.441 -25.147 1.00 51.25 173 ILE A CA 1
ATOM 1289 C C . ILE A 1 173 ? -27.894 2.690 -23.681 1.00 51.25 173 ILE A C 1
ATOM 1291 O O . ILE A 1 173 ? -27.586 3.733 -23.103 1.00 51.25 173 ILE A O 1
ATOM 1295 N N . LYS A 1 174 ? -28.566 1.715 -23.071 1.00 46.66 174 LYS A N 1
ATOM 1296 C CA . LYS A 1 174 ? -28.879 1.706 -21.643 1.00 46.66 174 LYS A CA 1
ATOM 1297 C C . LYS A 1 174 ? -27.606 1.342 -20.870 1.00 46.66 174 LYS A C 1
ATOM 1299 O O . LYS A 1 174 ? -27.240 0.174 -20.781 1.00 46.66 174 LYS A O 1
ATOM 1304 N N . VAL A 1 175 ? -26.917 2.353 -20.345 1.00 56.06 175 VAL A N 1
ATOM 1305 C CA . VAL A 1 175 ? -25.765 2.192 -19.443 1.00 56.06 175 VAL A CA 1
ATOM 1306 C C . VAL A 1 175 ? -26.224 1.444 -18.180 1.00 56.06 175 VAL A C 1
ATOM 1308 O O . VAL A 1 175 ? -27.206 1.871 -17.566 1.00 56.06 175 VAL A O 1
ATOM 1311 N N . PRO A 1 176 ? -25.567 0.346 -17.760 1.00 47.38 176 PRO A N 1
ATOM 1312 C CA . PRO A 1 176 ? -25.879 -0.284 -16.485 1.00 47.38 176 PRO A CA 1
ATOM 1313 C C . PRO A 1 176 ? -25.420 0.634 -15.344 1.00 47.38 176 PRO A C 1
ATOM 1315 O O . PRO A 1 176 ? -24.229 0.775 -15.069 1.00 47.38 176 PRO A O 1
ATOM 1318 N N . SER A 1 177 ? -26.394 1.278 -14.697 1.00 53.41 177 SER A N 1
ATOM 1319 C CA . SER A 1 177 ? -26.238 1.927 -13.395 1.00 53.41 177 SER A CA 1
ATOM 1320 C C . SER A 1 177 ? -25.726 0.889 -12.402 1.00 53.41 177 SER A C 1
ATOM 1322 O O . SER A 1 177 ? -26.365 -0.141 -12.183 1.00 53.41 177 SER A O 1
ATOM 1324 N N . LYS A 1 178 ? -24.553 1.138 -11.818 1.00 44.41 178 LYS A N 1
ATOM 1325 C CA . LYS A 1 178 ? -24.088 0.393 -10.653 1.00 44.41 178 LYS A CA 1
ATOM 1326 C C . LYS A 1 178 ? -24.944 0.855 -9.481 1.00 44.41 178 LYS A C 1
ATOM 1328 O O . LYS A 1 178 ? -24.668 1.891 -8.880 1.00 44.41 178 LYS A O 1
ATOM 1333 N N . ASP A 1 179 ? -25.998 0.103 -9.201 1.00 41.12 179 ASP A N 1
ATOM 1334 C CA . ASP A 1 179 ? -26.856 0.343 -8.053 1.00 41.12 179 ASP A CA 1
ATOM 1335 C C . ASP A 1 179 ? -26.046 0.087 -6.779 1.00 41.12 179 ASP A C 1
ATOM 1337 O O . ASP A 1 179 ? -25.883 -1.035 -6.300 1.00 41.12 179 ASP A O 1
ATOM 1341 N N . THR A 1 180 ? -25.490 1.164 -6.231 1.00 46.38 180 THR A N 1
ATOM 1342 C CA . THR A 1 180 ? -25.106 1.221 -4.827 1.00 46.38 180 THR A CA 1
ATOM 1343 C C . THR A 1 180 ? -26.405 1.120 -4.042 1.00 46.38 180 THR A C 1
ATOM 1345 O O . THR A 1 180 ? -27.107 2.117 -3.865 1.00 46.38 180 THR A O 1
ATOM 1348 N N . THR A 1 181 ? -26.757 -0.094 -3.616 1.00 49.44 181 THR A N 1
ATOM 1349 C CA . THR A 1 181 ? -27.866 -0.349 -2.695 1.00 49.44 181 THR A CA 1
ATOM 1350 C C . THR A 1 181 ? -27.576 0.384 -1.394 1.00 49.44 181 THR A C 1
ATOM 1352 O O . THR A 1 181 ? -26.955 -0.147 -0.478 1.00 49.44 181 THR A O 1
ATOM 1355 N N . SER A 1 182 ? -27.999 1.644 -1.342 1.00 49.38 182 SER A N 1
ATOM 1356 C CA . SER A 1 182 ? -27.967 2.471 -0.154 1.00 49.38 182 SER A CA 1
ATOM 1357 C C . SER A 1 182 ? -28.874 1.818 0.878 1.00 49.38 182 SER A C 1
ATOM 1359 O O . SER A 1 182 ? -30.102 1.877 0.832 1.00 49.38 182 SER A O 1
ATOM 1361 N N . ASN A 1 183 ? -28.242 1.180 1.846 1.00 62.16 183 ASN A N 1
ATOM 1362 C CA . ASN A 1 183 ? -28.804 0.632 3.069 1.00 62.16 183 ASN A CA 1
ATOM 1363 C C . ASN A 1 183 ? -29.348 1.734 4.012 1.00 62.16 183 ASN A C 1
ATOM 1365 O O . ASN A 1 183 ? -29.559 1.495 5.198 1.00 62.16 183 ASN A O 1
ATOM 1369 N N . ALA A 1 184 ? -29.662 2.925 3.486 1.00 63.38 184 ALA A N 1
ATOM 1370 C CA . ALA A 1 184 ? -30.353 4.006 4.184 1.00 63.38 184 ALA A CA 1
ATOM 1371 C C . ALA A 1 184 ? -31.686 3.555 4.804 1.00 63.38 184 ALA A C 1
ATOM 1373 O O . ALA A 1 184 ? -32.047 4.024 5.880 1.00 63.38 184 ALA A O 1
ATOM 1374 N N . TRP A 1 185 ? -32.392 2.601 4.187 1.00 76.75 185 TRP A N 1
ATOM 1375 C CA . TRP A 1 185 ? -33.618 2.037 4.764 1.00 76.75 185 TRP A CA 1
ATOM 1376 C C . TRP A 1 185 ? -33.361 1.314 6.097 1.00 76.75 185 TRP A C 1
ATOM 1378 O O . TRP A 1 185 ? -34.195 1.364 6.998 1.00 76.75 185 TRP A O 1
ATOM 1388 N N . MET A 1 186 ? -32.183 0.707 6.259 1.00 70.81 186 MET A N 1
ATOM 1389 C CA . MET A 1 186 ? -31.792 -0.012 7.471 1.00 70.81 186 MET A CA 1
ATOM 1390 C C . MET A 1 186 ? -31.536 0.955 8.638 1.00 70.81 186 MET A C 1
ATOM 1392 O O . MET A 1 186 ? -31.923 0.673 9.771 1.00 70.81 186 MET A O 1
ATOM 1396 N N . TRP A 1 187 ? -30.984 2.141 8.356 1.00 70.06 187 TRP A N 1
ATOM 1397 C CA . TRP A 1 187 ? -30.805 3.207 9.350 1.00 70.06 187 TRP A CA 1
ATOM 1398 C C . TRP A 1 187 ? -32.137 3.751 9.883 1.00 70.06 187 TRP A C 1
ATOM 1400 O O . TRP A 1 187 ? -32.274 3.968 11.088 1.00 70.06 187 TRP A O 1
ATOM 1410 N N . TRP A 1 188 ? -33.151 3.901 9.024 1.00 75.19 188 TRP A N 1
ATOM 1411 C CA . TRP A 1 188 ? -34.489 4.326 9.452 1.00 75.19 188 TRP A CA 1
ATOM 1412 C C . TRP A 1 188 ? -35.165 3.314 10.385 1.00 75.19 188 TRP A C 1
ATOM 1414 O O . TRP A 1 188 ? -35.796 3.716 11.363 1.00 75.19 188 TRP A O 1
ATOM 1424 N N . VAL A 1 189 ? -34.986 2.010 10.145 1.00 80.25 189 VAL A N 1
ATOM 1425 C CA . VAL A 1 189 ? -35.526 0.954 11.020 1.00 80.25 189 VAL A CA 1
ATOM 1426 C C . VAL A 1 189 ? -34.923 1.039 12.426 1.00 80.25 189 VAL A C 1
ATOM 1428 O O . VAL A 1 189 ? -35.658 0.948 13.409 1.00 80.25 189 VAL A O 1
ATOM 1431 N N . ILE A 1 190 ? -33.612 1.283 12.536 1.00 77.50 190 ILE A N 1
ATOM 1432 C CA . ILE A 1 190 ? -32.922 1.417 13.829 1.00 77.50 190 ILE A CA 1
ATOM 1433 C C . ILE A 1 190 ? -33.441 2.637 14.605 1.00 77.50 190 ILE A C 1
ATOM 1435 O O . ILE A 1 190 ? -33.750 2.523 15.793 1.00 77.50 190 ILE A O 1
ATOM 1439 N N . ILE A 1 191 ? -33.601 3.788 13.942 1.00 82.56 191 ILE A N 1
ATOM 1440 C CA . ILE A 1 191 ? -34.103 5.017 14.579 1.00 82.56 191 ILE A CA 1
ATOM 1441 C C . ILE A 1 191 ? -35.532 4.823 15.105 1.00 82.56 191 ILE A C 1
ATOM 1443 O O . ILE A 1 191 ? -35.823 5.198 16.244 1.00 82.56 191 ILE A O 1
ATOM 1447 N N . ILE A 1 192 ? -36.415 4.201 14.314 1.00 85.69 192 ILE A N 1
ATOM 1448 C CA . ILE A 1 192 ? -37.803 3.923 14.721 1.00 85.69 192 ILE A CA 1
ATOM 1449 C C . ILE A 1 192 ? -37.833 3.005 15.949 1.00 85.69 192 ILE A C 1
ATOM 1451 O O . ILE A 1 192 ? -38.598 3.251 16.883 1.00 85.69 192 ILE A O 1
ATOM 1455 N N . LEU A 1 193 ? -36.971 1.986 15.985 1.00 82.88 193 LEU A N 1
ATOM 1456 C CA . LEU A 1 193 ? -36.862 1.069 17.119 1.00 82.88 193 LEU A CA 1
ATOM 1457 C C . LEU A 1 193 ? -36.419 1.793 18.397 1.00 82.88 193 LEU A C 1
ATOM 1459 O O . LEU A 1 193 ? -37.060 1.631 19.435 1.00 82.88 193 LEU A O 1
ATOM 1463 N N . ILE A 1 194 ? -35.391 2.645 18.326 1.00 82.94 194 ILE A N 1
ATOM 1464 C CA . ILE A 1 194 ? -34.918 3.430 19.479 1.00 82.94 194 ILE A CA 1
ATOM 1465 C C . ILE A 1 194 ? -36.017 4.372 19.985 1.00 82.94 194 ILE A C 1
ATOM 1467 O O . ILE A 1 194 ? -36.258 4.441 21.192 1.00 82.94 194 ILE A O 1
ATOM 1471 N N . ALA A 1 195 ? -36.719 5.063 19.082 1.00 85.00 195 ALA A N 1
ATOM 1472 C CA . ALA A 1 195 ? -37.808 5.965 19.447 1.00 85.00 195 ALA A CA 1
ATOM 1473 C C . ALA A 1 195 ? -38.979 5.218 20.110 1.00 85.00 195 ALA A C 1
ATOM 1475 O O . ALA A 1 195 ? -39.502 5.676 21.127 1.00 85.00 195 ALA A O 1
ATOM 1476 N N . ALA A 1 196 ? -39.354 4.046 19.588 1.00 82.19 196 ALA A N 1
ATOM 1477 C CA . ALA A 1 196 ? -40.408 3.214 20.160 1.00 82.19 196 ALA A CA 1
ATOM 1478 C C . ALA A 1 196 ? -40.038 2.692 21.558 1.00 82.19 196 ALA A C 1
ATOM 1480 O O . ALA A 1 196 ? -40.851 2.781 22.481 1.00 82.19 196 ALA A O 1
ATOM 1481 N N . VAL A 1 197 ? -38.800 2.216 21.749 1.00 81.56 197 VAL A N 1
ATOM 1482 C CA . VAL A 1 197 ? -38.312 1.779 23.069 1.00 81.56 197 VAL A CA 1
ATOM 1483 C C . VAL A 1 197 ? -38.229 2.958 24.043 1.00 81.56 197 VAL A C 1
ATOM 1485 O O . VAL A 1 197 ? -38.668 2.835 25.186 1.00 81.56 197 VAL A O 1
ATOM 1488 N N . GLY A 1 198 ? -37.745 4.120 23.596 1.00 78.94 198 GLY A N 1
ATOM 1489 C CA . GLY A 1 198 ? -37.694 5.344 24.398 1.00 78.94 198 GLY A CA 1
ATOM 1490 C C . GLY A 1 198 ? -39.081 5.829 24.831 1.00 78.94 198 GLY A C 1
ATOM 1491 O O . GLY A 1 198 ? -39.281 6.151 26.002 1.00 78.94 198 GLY A O 1
ATOM 1492 N N . ALA A 1 199 ? -40.065 5.817 23.927 1.00 83.06 199 ALA A N 1
ATOM 1493 C CA . ALA A 1 199 ? -41.449 6.179 24.228 1.00 83.06 199 ALA A CA 1
ATOM 1494 C C . ALA A 1 199 ? -42.100 5.191 25.206 1.00 83.06 199 ALA A C 1
ATOM 1496 O O . ALA A 1 199 ? -42.721 5.608 26.186 1.00 83.06 199 ALA A O 1
ATOM 1497 N N . ALA A 1 200 ? -41.905 3.886 24.997 1.00 77.44 200 ALA A N 1
ATOM 1498 C CA . ALA A 1 200 ? -42.383 2.863 25.921 1.00 77.44 200 ALA A CA 1
ATOM 1499 C C . ALA A 1 200 ? -41.748 3.030 27.311 1.00 77.44 200 ALA A C 1
ATOM 1501 O O . ALA A 1 200 ? -42.450 3.010 28.319 1.00 77.44 200 ALA A O 1
ATOM 1502 N N . TYR A 1 201 ? -40.443 3.292 27.386 1.00 78.75 201 TYR A N 1
ATOM 1503 C CA . TYR A 1 201 ? -39.772 3.568 28.654 1.00 78.75 201 TYR A CA 1
ATOM 1504 C C . TYR A 1 201 ? -40.272 4.864 29.311 1.00 78.75 201 TYR A C 1
ATOM 1506 O O . TYR A 1 201 ? -40.454 4.915 30.522 1.00 78.75 201 TYR A O 1
ATOM 1514 N N . TYR A 1 202 ? -40.557 5.913 28.539 1.00 76.94 202 TYR A N 1
ATOM 1515 C CA . TYR A 1 202 ? -41.077 7.175 29.071 1.00 76.94 202 TYR A CA 1
ATOM 1516 C C . TYR A 1 202 ? -42.503 7.052 29.634 1.00 76.94 202 TYR A C 1
ATOM 1518 O O . TYR A 1 202 ? -42.842 7.727 30.617 1.00 76.94 202 TYR A O 1
ATOM 1526 N N . LEU A 1 203 ? -43.333 6.206 29.016 1.00 78.69 203 LEU A N 1
ATOM 1527 C CA . LEU A 1 203 ? -44.722 5.966 29.413 1.00 78.69 203 LEU A CA 1
ATOM 1528 C C . LEU A 1 203 ? -44.843 4.946 30.551 1.00 78.69 203 LEU A C 1
ATOM 1530 O O . LEU A 1 203 ? -45.635 5.151 31.468 1.00 78.69 203 LEU A O 1
ATOM 1534 N N . TYR A 1 204 ? -44.043 3.881 30.518 1.00 73.31 204 TYR A N 1
ATOM 1535 C CA . TYR A 1 204 ? -44.134 2.754 31.454 1.00 73.31 204 TYR A CA 1
ATOM 1536 C C . TYR A 1 204 ? -42.982 2.702 32.471 1.00 73.31 204 TYR A C 1
ATOM 1538 O O . TYR A 1 204 ? -42.921 1.796 33.302 1.00 73.31 204 TYR A O 1
ATOM 1546 N N . GLY A 1 205 ? -42.073 3.677 32.429 1.00 68.25 205 GLY A N 1
ATOM 1547 C CA . GLY A 1 205 ? -40.904 3.759 33.295 1.00 68.25 205 GLY A CA 1
ATOM 1548 C C . GLY A 1 205 ? -41.265 3.932 34.777 1.00 68.25 205 GLY A C 1
ATOM 1549 O O . GLY A 1 205 ? -42.116 4.761 35.128 1.00 68.25 205 GLY A O 1
ATOM 1550 N N . PRO A 1 206 ? -40.601 3.194 35.682 1.00 55.41 206 PRO A N 1
ATOM 1551 C CA . PRO A 1 206 ? -40.894 3.198 37.110 1.00 55.41 206 PRO A CA 1
ATOM 1552 C C . PRO A 1 206 ? -40.353 4.478 37.761 1.00 55.41 206 PRO A C 1
ATOM 1554 O O . PRO A 1 206 ? -39.264 4.494 38.323 1.00 55.41 206 PRO A O 1
ATOM 1557 N N . GLY A 1 207 ? -41.089 5.587 37.672 1.00 59.03 207 GLY A N 1
ATOM 1558 C CA . GLY A 1 207 ? -40.582 6.850 38.226 1.00 59.03 207 GLY A CA 1
ATOM 1559 C C . GLY A 1 207 ? -41.584 7.966 38.480 1.00 59.03 207 GLY A C 1
ATOM 1560 O O . GLY A 1 207 ? -41.300 8.851 39.286 1.00 59.03 207 GLY A O 1
ATOM 1561 N N . ARG A 1 208 ? -42.780 7.952 37.884 1.00 57.34 208 ARG A N 1
ATOM 1562 C CA . ARG A 1 208 ? -43.739 9.043 38.116 1.00 57.34 208 ARG A CA 1
ATOM 1563 C C . ARG A 1 208 ? -44.570 8.796 39.364 1.00 57.34 208 ARG A C 1
ATOM 1565 O O . ARG A 1 208 ? -45.740 8.432 39.299 1.00 57.34 208 ARG A O 1
ATOM 1572 N N . LYS A 1 209 ? -43.970 9.044 40.528 1.00 61.69 209 LYS A N 1
ATOM 1573 C CA . LYS A 1 209 ? -44.750 9.294 41.743 1.00 61.69 209 LYS A CA 1
ATOM 1574 C C . LYS A 1 209 ? -45.531 10.585 41.513 1.00 61.69 209 LYS A C 1
ATOM 1576 O O . LYS A 1 209 ? -44.955 11.670 41.557 1.00 61.69 209 LYS A O 1
ATOM 1581 N N . GLN A 1 210 ? -46.828 10.472 41.228 1.00 59.06 210 GLN A N 1
ATOM 1582 C CA . GLN A 1 210 ? -47.715 11.629 41.210 1.00 59.06 210 GLN A CA 1
ATOM 1583 C C . GLN A 1 210 ? -47.619 12.308 42.579 1.00 59.06 210 GLN A C 1
ATOM 1585 O O . GLN A 1 210 ? -47.991 11.721 43.599 1.00 59.06 210 GLN A O 1
ATOM 1590 N N . LYS A 1 211 ? -47.059 13.523 42.617 1.00 60.03 211 LYS A N 1
ATOM 1591 C CA . LYS A 1 211 ? -47.115 14.366 43.810 1.00 60.03 211 LYS A CA 1
ATOM 1592 C C . LYS A 1 211 ? -48.593 14.589 44.108 1.00 60.03 211 LYS A C 1
ATOM 1594 O O . LYS A 1 211 ? -49.274 15.269 43.346 1.00 60.03 2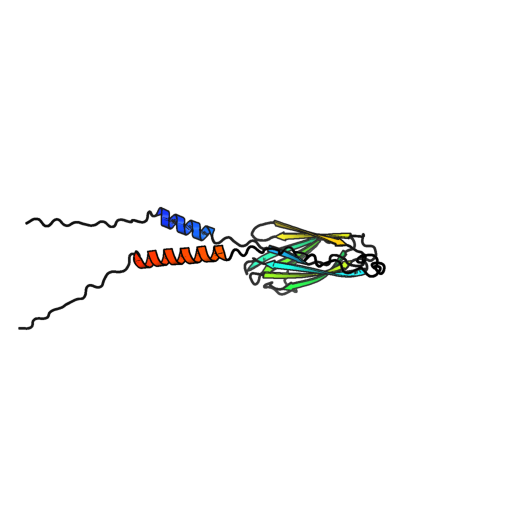11 LYS A O 1
ATOM 1599 N N . LYS A 1 212 ? -49.093 13.984 45.188 1.00 58.09 212 LYS A N 1
ATOM 1600 C CA . LYS A 1 212 ? -50.442 14.269 45.674 1.00 58.09 212 LYS A CA 1
ATOM 1601 C C . LYS A 1 212 ? -50.506 15.766 46.003 1.00 58.09 212 LYS A C 1
ATOM 1603 O O . LYS A 1 212 ? -49.646 16.229 46.756 1.00 58.09 212 LYS A O 1
ATOM 1608 N N . PRO A 1 213 ? -51.461 16.525 45.447 1.00 61.66 213 PRO A N 1
ATOM 1609 C CA . PRO A 1 213 ? -51.650 17.909 45.844 1.00 61.66 213 PRO A CA 1
ATOM 1610 C C . PRO A 1 213 ? -52.054 17.933 47.321 1.00 61.66 213 PRO A C 1
ATOM 1612 O O . PRO A 1 213 ? -53.078 17.371 47.707 1.00 61.66 213 PRO A O 1
ATOM 1615 N N . ASN A 1 214 ? -51.213 18.540 48.158 1.00 63.34 214 ASN A N 1
ATOM 1616 C CA . ASN A 1 214 ? -51.528 18.792 49.559 1.00 63.34 214 ASN A CA 1
ATOM 1617 C C . ASN A 1 214 ? -52.551 19.933 49.618 1.00 63.34 214 ASN A C 1
ATOM 1619 O O . ASN A 1 214 ? -52.184 21.104 49.646 1.00 63.34 214 ASN A O 1
ATOM 1623 N N . PHE A 1 215 ? -53.837 19.591 49.638 1.00 63.12 215 PHE A N 1
ATOM 1624 C CA . PHE A 1 215 ? -54.879 20.519 50.063 1.00 63.12 215 PHE A CA 1
ATOM 1625 C C . PHE A 1 215 ? -54.927 20.524 51.593 1.00 63.12 215 PHE A C 1
ATOM 1627 O O . PHE A 1 215 ? -55.594 19.699 52.213 1.00 63.12 215 PHE A O 1
ATOM 1634 N N . SER A 1 216 ? -54.180 21.445 52.205 1.00 65.31 216 SER A N 1
ATOM 1635 C CA . SER A 1 216 ? -54.342 21.787 53.618 1.00 65.31 216 SER A CA 1
ATOM 1636 C C . SER A 1 216 ? -55.443 22.840 53.735 1.00 65.31 216 SER A C 1
ATOM 1638 O O . SER A 1 216 ? -55.207 24.030 53.528 1.00 65.31 216 SER A O 1
ATOM 1640 N N . ALA A 1 217 ? -56.667 22.392 54.013 1.00 57.78 217 ALA A N 1
ATOM 1641 C CA . ALA A 1 217 ? -57.767 23.261 54.408 1.00 57.78 217 ALA A CA 1
ATOM 1642 C C . ALA A 1 217 ? -57.591 23.632 55.888 1.00 57.78 217 ALA A C 1
ATOM 1644 O O . ALA A 1 217 ? -57.999 22.898 56.787 1.00 57.78 217 ALA A O 1
ATOM 1645 N N . GLY A 1 218 ? -56.939 24.766 56.142 1.00 60.75 218 GLY A N 1
ATOM 1646 C CA . GLY A 1 218 ? -56.880 25.372 57.467 1.00 60.75 218 GLY A CA 1
ATOM 1647 C C . GLY A 1 218 ? -58.195 26.076 57.794 1.00 60.75 218 GLY A C 1
ATOM 1648 O O . GLY A 1 218 ? -58.402 27.212 57.380 1.00 60.75 218 GLY A O 1
ATOM 1649 N N . ILE A 1 219 ? -59.067 25.415 58.556 1.00 58.56 219 ILE A N 1
ATOM 1650 C CA . ILE A 1 219 ? -60.176 26.067 59.263 1.00 58.56 219 ILE A CA 1
ATOM 1651 C C . ILE A 1 219 ? -59.593 26.639 60.559 1.00 58.56 219 ILE A C 1
ATOM 1653 O O . ILE A 1 219 ? -59.273 25.886 61.478 1.00 58.56 219 ILE A O 1
ATOM 1657 N N . LYS A 1 220 ? -59.428 27.964 60.628 1.00 59.62 220 LYS A N 1
ATOM 1658 C CA . LYS A 1 220 ? -59.208 28.675 61.896 1.00 59.62 220 LYS A CA 1
ATOM 1659 C C . LYS A 1 220 ? -60.572 29.033 62.490 1.00 59.62 220 LYS A C 1
ATOM 1661 O O . LYS A 1 220 ? -61.394 29.628 61.796 1.00 59.62 220 LYS A O 1
ATOM 1666 N N . ARG A 1 221 ? -60.793 28.618 63.738 1.00 60.66 221 ARG A N 1
ATOM 1667 C CA . ARG A 1 221 ? -61.796 29.191 64.643 1.00 60.66 221 ARG A CA 1
ATOM 1668 C C . ARG A 1 221 ? -61.165 30.333 65.422 1.00 60.66 221 ARG A C 1
ATOM 1670 O O . ARG A 1 221 ? -59.935 30.247 65.647 1.00 60.66 221 ARG A O 1
#

pLDDT: mean 79.79, std 18.27, range [38.28, 98.62]

Foldseek 3Di:
DDDDDDPPPPPDPDDPVVVVVVVVVVVVVVPQDPWDKDKDWDQEAAAQDKIKIKIKIFSAAQFWKKKKKKAWFPQKAWDDKDKAQFPDDPVPWDWDDDPRMIMTIGGGRHGIMMMMTMMHGHNPHDQKIKIKMWMAGPVGIDIDIDMHGHHDPPDPPPPDPPDPDDDDDDPDDDDDDPPPPPCVVVVVVVVVVVVVVVVCCVVVPPDDPPPDPPPDPDDDD

Radius of gyration: 32.91 Å; chains: 1; bounding box: 83×41×110 Å

Sequence (221 aa):
MNKTQQKLGFASLFPKSLIASLVVLLILAMAASAATVSRSAPQYILPGNSGTVTFAITGLAGGEEFTLEETLPSGVTLKTWSVTGAKEGKDDIKTRKKGTSHAWSYTASGDSSTLTYTFEVAIDAPGSGEFNAVYFDKNGFNKDITTIMFQEKVQPPAEKPQPPTQPTPDTAIKVPSKDTTSNAWMWWVIIILIAAVGAAYYLYGPGRKQKKPNFSAGIKR